Protein AF-0000000081307706 (afdb_homodimer)

InterPro domains:
  IPR004265 Dirigent protein [PF03018] (32-174)
  IPR004265 Dirigent protein [PTHR21495] (24-165)
  IPR044859 Allene oxide cyclase/Dirigent protein [G3DSA:2.40.480.10] (23-171)

Solvent-accessible surface area (backbone atoms only — not comparable to full-atom values): 18653 Å² total; per-residue (Å²): 131,81,81,80,64,56,66,54,39,71,58,73,44,72,66,50,47,49,52,52,58,73,48,42,89,64,37,43,78,38,84,44,75,48,69,36,18,42,44,40,38,43,72,48,91,78,40,16,48,46,78,77,37,42,24,91,58,17,81,80,33,70,83,26,30,33,30,31,30,31,42,36,59,17,47,23,15,72,41,48,58,90,82,32,75,79,42,58,68,36,28,31,39,38,43,38,40,29,22,20,24,79,90,42,42,23,27,34,38,46,35,30,41,40,26,70,36,74,98,50,44,76,16,30,39,31,37,41,40,56,41,48,69,85,45,73,48,28,44,25,18,29,66,24,37,34,38,66,24,41,80,17,42,37,39,31,21,38,29,76,72,44,78,39,98,69,47,29,39,28,32,40,37,34,37,34,31,36,28,53,45,46,84,83,46,60,68,123,132,83,81,79,68,67,45,49,52,76,54,44,42,54,68,50,48,42,53,51,58,73,46,41,89,63,36,43,78,39,84,44,75,49,71,36,19,42,42,40,39,43,71,48,91,78,39,16,47,45,62,28,46,62,42,92,59,17,79,78,36,70,84,26,32,33,44,32,29,32,29,26,45,17,46,22,16,73,40,48,57,90,83,32,76,79,42,56,67,37,27,31,39,28,22,38,39,29,22,74,27,85,90,44,42,23,28,44,40,46,35,31,42,39,26,70,34,75,97,50,44,77,16,32,38,30,38,43,38,57,41,49,69,84,47,69,67,32,59,31,40,31,66,18,20,21,50,59,25,41,80,16,43,38,39,34,36,39,28,77,71,43,79,39,98,66,47,29,38,29,34,40,37,42,37,43,31,35,27,53,45,46,88,80,51,57,58,125

Structure (mmCIF, N/CA/C/O backbone):
data_AF-0000000081307706-model_v1
#
loop_
_entity.id
_entity.type
_entity.pdbx_description
1 polymer 'Dirigent protein'
#
loop_
_atom_site.group_PDB
_atom_site.id
_atom_site.type_symbol
_atom_site.label_atom_id
_atom_site.label_alt_id
_atom_site.label_comp_id
_atom_site.label_asym_id
_atom_site.label_entity_id
_atom_site.label_seq_id
_atom_site.pdbx_PDB_ins_code
_atom_site.Cartn_x
_atom_site.Cartn_y
_atom_site.Cartn_z
_atom_site.occupancy
_atom_site.B_iso_or_equiv
_atom_site.auth_seq_id
_atom_site.auth_comp_id
_atom_site.auth_asym_id
_atom_site.auth_atom_id
_atom_site.pdbx_PDB_model_num
ATOM 1 N N . 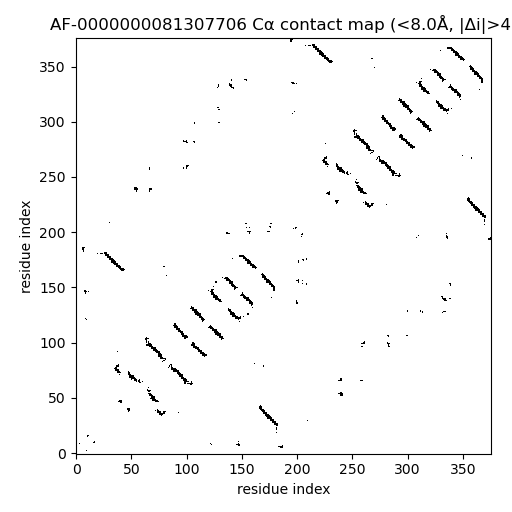MET A 1 1 ? -22.312 -31.906 -5.594 1 20.44 1 MET A N 1
ATOM 2 C CA . MET A 1 1 ? -21.375 -31.969 -4.484 1 20.44 1 MET A CA 1
ATOM 3 C C . MET A 1 1 ? -19.938 -31.859 -4.984 1 20.44 1 MET A C 1
ATOM 5 O O . MET A 1 1 ? -19.422 -32.781 -5.625 1 20.44 1 MET A O 1
ATOM 9 N N . ALA A 1 2 ? -19.484 -30.688 -5.527 1 29.08 2 ALA A N 1
ATOM 10 C CA . ALA A 1 2 ? -18.344 -30.516 -6.422 1 29.08 2 ALA A CA 1
ATOM 11 C C . ALA A 1 2 ? -17.062 -31.016 -5.762 1 29.08 2 ALA A C 1
ATOM 13 O O . ALA A 1 2 ? -16.859 -30.812 -4.562 1 29.08 2 ALA A O 1
ATOM 14 N N . SER A 1 3 ? -16.422 -32.094 -6.211 1 27.45 3 SER A N 1
ATOM 15 C CA . SER A 1 3 ? -15.219 -32.781 -5.777 1 27.45 3 SER A CA 1
ATOM 16 C C . SER A 1 3 ? -14.125 -31.797 -5.375 1 27.45 3 SER A C 1
ATOM 18 O O . SER A 1 3 ? -13.781 -30.906 -6.145 1 27.45 3 SER A O 1
ATOM 20 N N . LEU A 1 4 ? -13.953 -31.641 -4.047 1 32.91 4 LEU A N 1
ATOM 21 C CA . LEU A 1 4 ? -12.984 -30.938 -3.223 1 32.91 4 LEU A CA 1
ATOM 22 C C . LEU A 1 4 ? -11.555 -31.297 -3.625 1 32.91 4 LEU A C 1
ATOM 24 O O . LEU A 1 4 ? -11.062 -32.375 -3.273 1 32.91 4 LEU A O 1
ATOM 28 N N . GLY A 1 5 ? -11.188 -31.25 -4.883 1 29.95 5 GLY A N 1
ATOM 29 C CA . GLY A 1 5 ? -9.867 -31.703 -5.273 1 29.95 5 GLY A CA 1
ATOM 30 C C . GLY A 1 5 ? -8.812 -31.453 -4.211 1 29.95 5 GLY A C 1
ATOM 31 O O . GLY A 1 5 ? -9.062 -30.766 -3.223 1 29.95 5 GLY A O 1
ATOM 32 N N . HIS A 1 6 ? -7.496 -31.5 -4.57 1 32.16 6 HIS A N 1
ATOM 33 C CA . HIS A 1 6 ? -6.203 -31.672 -3.91 1 32.16 6 HIS A CA 1
ATOM 34 C C . HIS A 1 6 ? -6.066 -30.734 -2.717 1 32.16 6 HIS A C 1
ATOM 36 O O . HIS A 1 6 ? -6.863 -29.812 -2.559 1 32.16 6 HIS A O 1
ATOM 42 N N . GLY A 1 7 ? -4.734 -30.609 -2.08 1 38.22 7 GLY A N 1
ATOM 43 C CA . GLY A 1 7 ? -4.332 -30.062 -0.797 1 38.22 7 GLY A CA 1
ATOM 44 C C . GLY A 1 7 ? -5.055 -28.766 -0.452 1 38.22 7 GLY A C 1
ATOM 45 O O . GLY A 1 7 ? -4.438 -27.703 -0.388 1 38.22 7 GLY A O 1
ATOM 46 N N . LEU A 1 8 ? -6.066 -28.438 -0.923 1 44.69 8 LEU A N 1
ATOM 47 C CA . LEU A 1 8 ? -6.945 -27.281 -1.041 1 44.69 8 LEU A CA 1
ATOM 48 C C . LEU A 1 8 ? -7.332 -26.75 0.334 1 44.69 8 LEU A C 1
ATOM 50 O O . LEU A 1 8 ? -7.832 -27.5 1.177 1 44.69 8 LEU A O 1
ATOM 54 N N . PRO A 1 9 ? -6.609 -25.641 0.736 1 53.38 9 PRO A N 1
ATOM 55 C CA . PRO A 1 9 ? -6.934 -24.688 1.802 1 53.38 9 PRO A CA 1
ATOM 56 C C . PRO A 1 9 ? -8.438 -24.531 2.018 1 53.38 9 PRO A C 1
ATOM 58 O O . PRO A 1 9 ? -8.898 -23.484 2.459 1 53.38 9 PRO A O 1
ATOM 61 N N . ASP A 1 10 ? -8.969 -25.594 1.501 1 60.94 10 ASP A N 1
ATOM 62 C CA . ASP A 1 10 ? -10.398 -25.297 1.585 1 60.94 10 ASP A CA 1
ATOM 63 C C . ASP A 1 10 ? -10.875 -25.297 3.035 1 60.94 10 ASP A C 1
ATOM 65 O O . ASP A 1 10 ? -11.836 -24.609 3.377 1 60.94 10 ASP A O 1
ATOM 69 N N . ASP A 1 11 ? -9.984 -26.234 3.762 1 75.06 11 ASP A N 1
ATOM 70 C CA . ASP A 1 11 ? -10.461 -26.203 5.141 1 75.06 11 ASP A CA 1
ATOM 71 C C . ASP A 1 11 ? -9.844 -25.031 5.91 1 75.06 11 ASP A C 1
ATOM 73 O O . ASP A 1 11 ? -8.664 -25.078 6.273 1 75.06 11 ASP A O 1
ATOM 77 N N . GLN A 1 12 ? -10.562 -24.141 6.105 1 82 12 GLN A N 1
ATOM 78 C CA . GLN A 1 12 ? -10.109 -22.906 6.758 1 82 12 GLN A CA 1
ATOM 79 C C . GLN A 1 12 ? -10.492 -22.906 8.234 1 82 12 GLN A C 1
ATOM 81 O O . GLN A 1 12 ? -10.508 -21.844 8.867 1 82 12 GLN A O 1
ATOM 86 N N . SER A 1 13 ? -10.727 -24.125 8.719 1 84.38 13 SER A N 1
ATOM 87 C CA . SER A 1 13 ? -11.023 -24.203 10.141 1 84.38 13 SER A CA 1
ATOM 88 C C . SER A 1 13 ? -9.789 -23.875 10.977 1 84.38 13 SER A C 1
ATOM 90 O O . SER A 1 13 ? -8.656 -24.047 10.523 1 84.38 13 SER A O 1
ATOM 92 N N . PRO A 1 14 ? -10.062 -23.469 12.234 1 88 14 PRO A N 1
ATOM 93 C CA . PRO A 1 14 ? -8.922 -23.156 13.102 1 88 14 PRO A CA 1
ATOM 94 C C . PRO A 1 14 ? -7.98 -24.344 13.281 1 88 14 PRO A C 1
ATOM 96 O O . PRO A 1 14 ? -6.758 -24.172 13.312 1 88 14 PRO A O 1
ATOM 99 N N . GLN A 1 15 ? -8.492 -25.516 13.398 1 85.75 15 GLN A N 1
ATOM 100 C CA . GLN A 1 15 ? -7.668 -26.703 13.578 1 85.75 15 GLN A CA 1
ATOM 101 C C . GLN A 1 15 ? -6.809 -26.969 12.344 1 85.75 15 GLN A C 1
ATOM 103 O O . GLN A 1 15 ? -5.629 -27.312 12.469 1 85.75 15 GLN A O 1
ATOM 108 N N . ALA A 1 16 ? -7.449 -26.844 11.195 1 85.88 16 ALA A N 1
ATOM 109 C CA . ALA A 1 16 ? -6.723 -27.094 9.953 1 85.88 16 ALA A CA 1
ATOM 110 C C . ALA A 1 16 ? -5.602 -26.078 9.766 1 85.88 16 ALA A C 1
ATOM 112 O O . ALA A 1 16 ? -4.488 -26.438 9.367 1 85.88 16 ALA A O 1
ATOM 113 N N . VAL A 1 17 ? -5.906 -24.875 10.07 1 87.94 17 VAL A N 1
ATOM 114 C CA . VAL A 1 17 ? -4.918 -23.812 9.93 1 87.94 17 VAL A CA 1
ATOM 115 C C . VAL A 1 17 ? -3.787 -24.016 10.93 1 87.94 17 VAL A C 1
ATOM 117 O O . VAL A 1 17 ? -2.611 -23.875 10.586 1 87.94 17 VAL A O 1
ATOM 120 N N . GLU A 1 18 ? -4.137 -24.359 12.133 1 90 18 GLU A N 1
ATOM 121 C CA . GLU A 1 18 ? -3.123 -24.625 13.148 1 90 18 GLU A CA 1
ATOM 122 C C . GLU A 1 18 ? -2.209 -25.781 12.734 1 90 18 GLU A C 1
ATOM 124 O O . GLU A 1 18 ? -0.986 -25.672 12.852 1 90 18 GLU A O 1
ATOM 129 N N . SER A 1 19 ? -2.758 -26.766 12.25 1 89.06 19 SER A N 1
ATOM 130 C CA . SER A 1 19 ? -1.98 -27.922 11.805 1 89.06 19 SER A CA 1
ATOM 131 C C . SER A 1 19 ? -1.054 -27.547 10.648 1 89.06 19 SER A C 1
ATOM 133 O O . SER A 1 19 ? 0.109 -27.953 10.625 1 89.06 19 SER A O 1
ATOM 135 N N . TRP A 1 20 ? -1.639 -26.828 9.719 1 89 20 TRP A N 1
ATOM 136 C CA . TRP A 1 20 ? -0.83 -26.391 8.586 1 89 20 TRP A CA 1
ATOM 137 C C . TRP A 1 20 ? 0.386 -25.594 9.062 1 89 20 TRP A C 1
ATOM 139 O O . TRP A 1 20 ? 1.51 -25.859 8.625 1 89 20 TRP A O 1
ATOM 149 N N . LEU A 1 21 ? 0.2 -24.719 9.984 1 91.31 21 LEU A N 1
ATOM 150 C CA . LEU A 1 21 ? 1.268 -23.828 10.445 1 91.31 21 LEU A CA 1
ATOM 151 C C . LEU A 1 21 ? 2.279 -24.609 11.289 1 91.31 21 LEU A C 1
ATOM 153 O O . LEU A 1 21 ? 3.477 -24.312 11.25 1 91.31 21 LEU A O 1
ATOM 157 N N . LEU A 1 22 ? 1.824 -25.516 12.062 1 91.94 22 LEU A N 1
ATOM 158 C CA . LEU A 1 22 ? 2.721 -26.359 12.844 1 91.94 22 LEU A CA 1
ATOM 159 C C . LEU A 1 22 ? 3.709 -27.094 11.938 1 91.94 22 LEU A C 1
ATOM 161 O O . LEU A 1 22 ? 4.859 -27.328 12.328 1 91.94 22 LEU A O 1
ATOM 165 N N . HIS A 1 23 ? 3.336 -27.422 10.742 1 91.81 23 HIS A N 1
ATOM 166 C CA . HIS A 1 23 ? 4.168 -28.188 9.828 1 91.81 23 HIS A CA 1
ATOM 167 C C . HIS A 1 23 ? 4.852 -27.281 8.812 1 91.81 23 HIS A C 1
ATOM 169 O O . HIS A 1 23 ? 5.559 -27.766 7.918 1 91.81 23 HIS A O 1
ATOM 175 N N . PHE A 1 24 ? 4.656 -26.062 8.945 1 91.62 24 PHE A N 1
ATOM 176 C CA . PHE A 1 24 ? 5.168 -25.078 7.992 1 91.62 24 PHE A CA 1
ATOM 177 C C . PHE A 1 24 ? 6.68 -25.219 7.844 1 91.62 24 PHE A C 1
ATOM 179 O O . PHE A 1 24 ? 7.215 -25.062 6.742 1 91.62 24 PHE A O 1
ATOM 186 N N . PRO A 1 25 ? 7.395 -25.5 8.859 1 92.06 25 PRO A N 1
ATOM 187 C CA . PRO A 1 25 ? 8.844 -25.578 8.695 1 92.06 25 PRO A CA 1
ATOM 188 C C . PRO A 1 25 ? 9.258 -26.641 7.664 1 92.06 25 PRO A C 1
ATOM 190 O O . PRO A 1 25 ? 10.391 -26.625 7.18 1 92.06 25 PRO A O 1
ATOM 193 N N . HIS A 1 26 ? 8.398 -27.5 7.32 1 92.56 26 HIS A N 1
ATOM 194 C CA . HIS A 1 26 ? 8.688 -28.531 6.34 1 92.56 26 HIS A CA 1
ATOM 195 C C . HIS A 1 26 ? 8.102 -28.188 4.977 1 92.56 26 HIS A C 1
ATOM 197 O O . HIS A 1 26 ? 8.203 -28.969 4.031 1 92.56 26 HIS A O 1
ATOM 203 N N . ALA A 1 27 ? 7.465 -27.047 4.906 1 91.94 27 ALA A N 1
ATOM 204 C CA . ALA A 1 27 ? 6.844 -26.656 3.646 1 91.94 27 ALA A CA 1
ATOM 205 C C . ALA A 1 27 ? 7.895 -26.312 2.594 1 91.94 27 ALA A C 1
ATOM 207 O O . ALA A 1 27 ? 8.977 -25.812 2.926 1 91.94 27 ALA A O 1
ATOM 208 N N . LYS A 1 28 ? 7.574 -26.578 1.368 1 92.94 28 LYS A N 1
ATOM 209 C CA . LYS A 1 28 ? 8.445 -26.25 0.245 1 92.94 28 LYS A CA 1
ATOM 210 C C . LYS A 1 28 ? 7.926 -25.031 -0.51 1 92.94 28 LYS A C 1
ATOM 212 O O . LYS A 1 28 ? 6.742 -24.953 -0.844 1 92.94 28 LYS A O 1
ATOM 217 N N . PRO A 1 29 ? 8.836 -24.078 -0.731 1 93.25 29 PRO A N 1
ATOM 218 C CA . PRO A 1 29 ? 8.414 -22.938 -1.527 1 93.25 29 PRO A CA 1
ATOM 219 C C . PRO A 1 29 ? 8.281 -23.25 -3.014 1 93.25 29 PRO A C 1
ATOM 221 O O . PRO A 1 29 ? 9.094 -24 -3.561 1 93.25 29 PRO A O 1
ATOM 224 N N . GLN A 1 30 ? 7.215 -22.75 -3.566 1 94.06 30 GLN A N 1
ATOM 225 C CA . GLN A 1 30 ? 6.992 -22.859 -5.004 1 94.06 30 GLN A CA 1
ATOM 226 C C . GLN A 1 30 ? 6.867 -21.469 -5.645 1 94.06 30 GLN A C 1
ATOM 228 O O . GLN A 1 30 ? 5.961 -20.703 -5.312 1 94.06 30 GLN A O 1
ATOM 233 N N . PHE A 1 31 ? 7.816 -21.25 -6.578 1 95.75 31 PHE A N 1
ATOM 234 C CA . PHE A 1 31 ? 7.719 -20.016 -7.352 1 95.75 31 PHE A CA 1
ATOM 235 C C . PHE A 1 31 ? 6.527 -20.062 -8.305 1 95.75 31 PHE A C 1
ATOM 237 O O . PHE A 1 31 ? 6.371 -21.031 -9.055 1 95.75 31 PHE A O 1
ATOM 244 N N . THR A 1 32 ? 5.676 -19.062 -8.203 1 95.81 32 THR A N 1
ATOM 245 C CA . THR A 1 32 ? 4.441 -19.031 -8.977 1 95.81 32 THR A CA 1
ATOM 246 C C . THR A 1 32 ? 4.285 -17.672 -9.672 1 95.81 32 THR A C 1
ATOM 248 O O . THR A 1 32 ? 4.609 -16.641 -9.102 1 95.81 32 THR A O 1
ATOM 251 N N . LYS A 1 33 ? 3.795 -17.766 -10.906 1 96.88 33 LYS A N 1
ATOM 252 C CA . LYS A 1 33 ? 3.48 -16.562 -11.672 1 96.88 33 LYS A CA 1
ATOM 253 C C . LYS A 1 33 ? 2.014 -16.547 -12.094 1 96.88 33 LYS A C 1
ATOM 255 O O . LYS A 1 33 ? 1.452 -17.578 -12.453 1 96.88 33 LYS A O 1
ATOM 260 N N . LEU A 1 34 ? 1.464 -15.406 -12.008 1 97.5 34 LEU A N 1
ATOM 261 C CA . LEU A 1 34 ? 0.121 -15.18 -12.539 1 97.5 34 LEU A CA 1
ATOM 262 C C . LEU A 1 34 ? 0.08 -13.938 -13.414 1 97.5 34 LEU A C 1
ATOM 264 O O . LEU A 1 34 ? 0.822 -12.984 -13.18 1 97.5 34 LEU A O 1
ATOM 268 N N . HIS A 1 35 ? -0.706 -13.984 -14.406 1 98.19 35 HIS A N 1
ATOM 269 C CA . HIS A 1 35 ? -0.939 -12.883 -15.328 1 98.19 35 HIS A CA 1
ATOM 270 C C . HIS A 1 35 ? -2.424 -12.727 -15.641 1 98.19 35 HIS A C 1
ATOM 272 O O . HIS A 1 35 ? -3.096 -13.703 -15.969 1 98.19 35 HIS A O 1
ATOM 278 N N . PHE A 1 36 ? -2.936 -11.547 -15.492 1 98.44 36 PHE A N 1
ATOM 279 C CA . PHE A 1 36 ? -4.34 -11.289 -15.781 1 98.44 36 PHE A CA 1
ATOM 280 C C . PHE A 1 36 ? -4.59 -9.797 -15.977 1 98.44 36 PHE A C 1
ATOM 282 O O . PHE A 1 36 ? -3.662 -8.984 -15.875 1 98.44 36 PHE A O 1
ATOM 289 N N . PHE A 1 37 ? -5.805 -9.461 -16.25 1 98.5 37 PHE A N 1
ATOM 290 C CA . PHE A 1 37 ? -6.211 -8.078 -16.422 1 98.5 37 PHE A CA 1
ATOM 291 C C . PHE A 1 37 ? -7.227 -7.664 -15.367 1 98.5 37 PHE A C 1
ATOM 293 O O . PHE A 1 37 ? -8.188 -8.391 -15.102 1 98.5 37 PHE A O 1
ATOM 300 N N . LEU A 1 38 ? -6.949 -6.598 -14.742 1 98.5 38 LEU A N 1
ATOM 301 C CA . LEU A 1 38 ? -7.887 -5.953 -13.828 1 98.5 38 LEU A CA 1
ATOM 302 C C . LEU A 1 38 ? -8.734 -4.922 -14.57 1 98.5 38 LEU A C 1
ATOM 304 O O . LEU A 1 38 ? -8.219 -3.91 -15.047 1 98.5 38 LEU A O 1
ATOM 308 N N . ASN A 1 39 ? -10.039 -5.121 -14.625 1 97.56 39 ASN A N 1
ATOM 309 C CA . ASN A 1 39 ? -10.938 -4.289 -15.43 1 97.56 39 ASN A CA 1
ATOM 310 C C . ASN A 1 39 ? -11.711 -3.301 -14.562 1 97.56 39 ASN A C 1
ATOM 312 O O . ASN A 1 39 ? -12.828 -3.592 -14.125 1 97.56 39 ASN A O 1
ATOM 316 N N . ASN A 1 40 ? -11.125 -2.182 -14.328 1 97.19 40 ASN A N 1
ATOM 317 C CA . ASN A 1 40 ? -11.773 -1.118 -13.562 1 97.19 40 ASN A CA 1
ATOM 318 C C . ASN A 1 40 ? -12.656 -0.25 -14.461 1 97.19 40 ASN A C 1
ATOM 320 O O . ASN A 1 40 ? -12.328 0.908 -14.727 1 97.19 40 ASN A O 1
ATOM 324 N N . ILE A 1 41 ? -13.773 -0.741 -14.797 1 95 41 ILE A N 1
ATOM 325 C CA . ILE A 1 41 ? -14.711 -0.074 -15.695 1 95 41 ILE A CA 1
ATOM 326 C C . ILE A 1 41 ? -15.734 0.718 -14.875 1 95 41 ILE A C 1
ATOM 328 O O . ILE A 1 41 ? -16.453 0.149 -14.062 1 95 41 ILE A O 1
ATOM 332 N N . LEU A 1 42 ? -15.812 1.979 -15.18 1 94.12 42 LEU A N 1
ATOM 333 C CA . LEU A 1 42 ? -16.594 2.881 -14.336 1 94.12 42 LEU A CA 1
ATOM 334 C C . LEU A 1 42 ? -17.938 3.189 -14.961 1 94.12 42 LEU A C 1
ATOM 336 O O . LEU A 1 42 ? -18.891 3.562 -14.258 1 94.12 42 LEU A O 1
ATOM 340 N N . ASN A 1 43 ? -18 3.162 -16.219 1 90.5 43 ASN A N 1
ATOM 341 C CA . ASN A 1 43 ? -19.234 3.523 -16.922 1 90.5 43 ASN A CA 1
ATOM 342 C C . ASN A 1 43 ? -20.094 2.297 -17.203 1 90.5 43 ASN A C 1
ATOM 344 O O . ASN A 1 43 ? -20.422 2.02 -18.359 1 90.5 43 ASN A O 1
ATOM 348 N N . LYS A 1 44 ? -20.328 1.557 -16.375 1 88.5 44 LYS A N 1
ATOM 349 C CA . LYS A 1 44 ? -21.234 0.415 -16.359 1 88.5 44 LYS A CA 1
ATOM 350 C C . LYS A 1 44 ? -22.109 0.408 -15.109 1 88.5 44 LYS A C 1
ATOM 352 O O . LYS A 1 44 ? -21.906 1.22 -14.203 1 88.5 44 LYS A O 1
ATOM 357 N N . ASP A 1 45 ? -23.156 -0.535 -15.188 1 89.5 45 ASP A N 1
ATOM 358 C CA . ASP A 1 45 ? -24.047 -0.665 -14.047 1 89.5 45 ASP A CA 1
ATOM 359 C C . ASP A 1 45 ? -24.078 -2.1 -13.523 1 89.5 45 ASP A C 1
ATOM 361 O O . ASP A 1 45 ? -24.547 -3.008 -14.211 1 89.5 45 ASP A O 1
ATOM 365 N N . PRO A 1 46 ? -23.609 -2.285 -12.297 1 94.19 46 PRO A N 1
ATOM 366 C CA . PRO A 1 46 ? -22.922 -1.336 -11.414 1 94.19 46 PRO A CA 1
ATOM 367 C C . PRO A 1 46 ? -21.469 -1.088 -11.836 1 94.19 46 PRO A C 1
ATOM 369 O O . PRO A 1 46 ? -20.844 -1.955 -12.453 1 94.19 46 PRO A O 1
ATOM 372 N N . PRO A 1 47 ? -20.969 0.108 -11.516 1 96.25 47 PRO A N 1
ATOM 373 C CA . PRO A 1 47 ? -19.562 0.372 -11.805 1 96.25 47 PRO A CA 1
ATOM 374 C C . PRO A 1 47 ? -18.609 -0.518 -11.008 1 96.25 47 PRO A C 1
ATOM 376 O O . PRO A 1 47 ? -18.984 -1.01 -9.938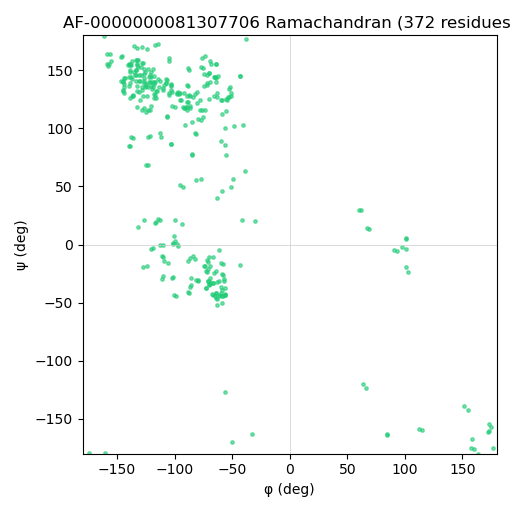 1 96.25 47 PRO A O 1
ATOM 379 N N . ALA A 1 48 ? -17.422 -0.751 -11.477 1 97 48 ALA A N 1
ATOM 380 C CA . ALA A 1 48 ? -16.422 -1.596 -10.82 1 97 48 ALA A CA 1
ATOM 381 C C . ALA A 1 48 ? -15.945 -0.965 -9.516 1 97 48 ALA A C 1
ATOM 383 O O . ALA A 1 48 ? -15.492 -1.669 -8.609 1 97 48 ALA A O 1
ATOM 384 N N . SER A 1 49 ? -15.906 0.338 -9.492 1 97.38 49 SER A N 1
ATOM 385 C CA . SER A 1 49 ? -15.547 1.039 -8.266 1 97.38 49 SER A CA 1
ATOM 386 C C . SER A 1 49 ? -16.422 2.266 -8.055 1 97.38 49 SER A C 1
ATOM 388 O O . SER A 1 49 ? -17 2.805 -9.008 1 97.38 49 SER A O 1
ATOM 390 N N . THR A 1 50 ? -16.562 2.699 -6.793 1 96.88 50 THR A N 1
ATOM 391 C CA . THR A 1 50 ? -17.406 3.838 -6.434 1 96.88 50 THR A CA 1
ATOM 392 C C . THR A 1 50 ? -16.734 4.699 -5.375 1 96.88 50 THR A C 1
ATOM 394 O O . THR A 1 50 ? -16.078 4.18 -4.465 1 96.88 50 THR A O 1
ATOM 397 N N . PRO A 1 51 ? -16.797 6.07 -5.562 1 96.44 51 PRO A N 1
ATOM 398 C CA . PRO A 1 51 ? -16.266 6.918 -4.492 1 96.44 51 PRO A CA 1
ATOM 399 C C . PRO A 1 51 ? -17.047 6.77 -3.184 1 96.44 51 PRO A C 1
ATOM 401 O O . PRO A 1 51 ? -18.266 6.711 -3.191 1 96.44 51 PRO A O 1
ATOM 404 N N . VAL A 1 52 ? -16.391 6.75 -2.09 1 96 52 VAL A N 1
ATOM 405 C CA . VAL A 1 52 ? -17.062 6.598 -0.804 1 96 52 VAL A CA 1
ATOM 406 C C . VAL A 1 52 ? -16.688 7.762 0.115 1 96 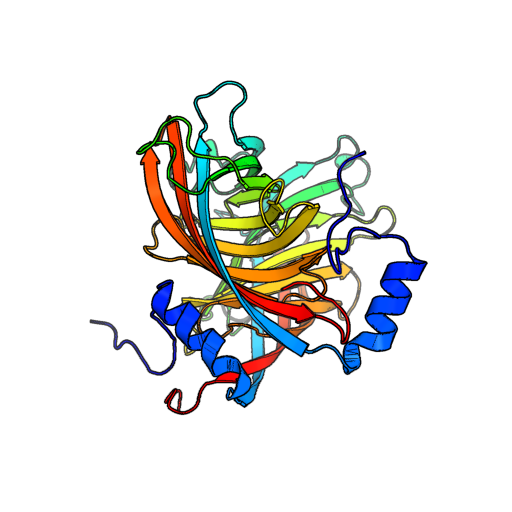52 VAL A C 1
ATOM 408 O O . VAL A 1 52 ? -17.359 7.992 1.129 1 96 52 VAL A O 1
ATOM 411 N N . ALA A 1 53 ? -15.617 8.445 -0.197 1 96.56 53 ALA A N 1
ATOM 412 C CA . ALA A 1 53 ? -15.188 9.609 0.576 1 96.56 53 ALA A CA 1
ATOM 413 C C . ALA A 1 53 ? -14.305 10.523 -0.265 1 96.56 53 ALA A C 1
ATOM 415 O O . ALA A 1 53 ? -13.695 10.086 -1.241 1 96.56 53 ALA A O 1
ATOM 416 N N . LYS A 1 54 ? -14.234 11.781 0.055 1 96.44 54 LYS A N 1
ATOM 417 C CA . LYS A 1 54 ? -13.336 12.734 -0.587 1 96.44 54 LYS A CA 1
ATOM 418 C C . LYS A 1 54 ? -13.094 13.953 0.306 1 96.44 54 LYS A C 1
ATOM 420 O O . LYS A 1 54 ? -13.922 14.281 1.155 1 96.44 54 LYS A O 1
ATOM 425 N N . ALA A 1 55 ? -12.008 14.555 0.081 1 95.81 55 ALA A N 1
ATOM 426 C CA . ALA A 1 55 ? -11.727 15.82 0.75 1 95.81 55 ALA A CA 1
ATOM 427 C C . ALA A 1 55 ? -12.562 16.953 0.157 1 95.81 55 ALA A C 1
ATOM 429 O O . ALA A 1 55 ? -13.023 16.859 -0.983 1 95.81 55 ALA A O 1
ATOM 430 N N . ASN A 1 56 ? -12.68 18.047 0.886 1 93.06 56 ASN A N 1
ATOM 431 C CA . ASN A 1 56 ? -13.398 19.219 0.384 1 93.06 56 ASN A CA 1
ATOM 432 C C . ASN A 1 56 ? -12.688 19.844 -0.811 1 93.06 56 ASN A C 1
ATOM 434 O O . ASN A 1 56 ? -13.32 20.484 -1.649 1 93.06 56 ASN A O 1
ATOM 438 N N . THR A 1 57 ? -11.406 19.609 -0.886 1 92.94 57 THR A N 1
ATOM 439 C CA . THR A 1 57 ? -10.602 20.25 -1.918 1 92.94 57 THR A CA 1
ATOM 440 C C . THR A 1 57 ? -10.406 19.312 -3.113 1 92.94 57 THR A C 1
ATOM 442 O O . THR A 1 57 ? -9.766 19.688 -4.098 1 92.94 57 THR A O 1
ATOM 445 N N . THR A 1 58 ? -10.891 18.156 -3.09 1 95.44 58 THR A N 1
ATOM 446 C CA . THR A 1 58 ? -10.648 17.156 -4.121 1 95.44 58 THR A CA 1
ATOM 447 C C . THR A 1 58 ? -11.055 17.688 -5.496 1 95.44 58 THR A C 1
ATOM 449 O O . THR A 1 58 ? -10.305 17.562 -6.461 1 95.44 58 THR A O 1
ATOM 452 N N . ASP A 1 59 ? -12.172 18.328 -5.52 1 93.06 59 ASP A N 1
ATOM 453 C CA . ASP A 1 59 ? -12.711 18.766 -6.809 1 93.06 59 ASP A CA 1
ATOM 454 C C . ASP A 1 59 ? -11.93 19.953 -7.359 1 93.06 59 ASP A C 1
ATOM 456 O O . ASP A 1 59 ? -11.984 20.25 -8.555 1 93.06 59 ASP A O 1
ATOM 460 N N . SER A 1 60 ? -11.227 20.578 -6.457 1 91 60 SER A N 1
ATOM 461 C CA . SER A 1 60 ? -10.414 21.719 -6.883 1 91 60 SER A CA 1
ATOM 462 C C . SER A 1 60 ? -9.07 21.25 -7.43 1 91 60 SER A C 1
ATOM 464 O O . SER A 1 60 ? -8.32 22.047 -8 1 91 60 SER A O 1
ATOM 466 N N . ASN A 1 61 ? -8.773 20.016 -7.258 1 90.38 61 ASN A N 1
ATOM 467 C CA . ASN A 1 61 ? -7.547 19.406 -7.762 1 90.38 61 ASN A CA 1
ATOM 468 C C . ASN A 1 61 ? -7.832 18.188 -8.633 1 90.38 61 ASN A C 1
ATOM 470 O O . ASN A 1 61 ? -7.422 17.078 -8.305 1 90.38 61 ASN A O 1
ATOM 474 N N . PRO A 1 62 ? -8.398 18.375 -9.766 1 88.38 62 PRO A N 1
ATOM 475 C CA . PRO A 1 62 ? -8.828 17.234 -10.57 1 88.38 62 PRO A CA 1
ATOM 476 C C . PRO A 1 62 ? -7.66 16.453 -11.164 1 88.38 62 PRO A C 1
ATOM 478 O O . PRO A 1 62 ? -7.801 15.266 -11.484 1 88.38 62 PRO A O 1
ATOM 481 N N . ASP A 1 63 ? -6.527 17.078 -11.266 1 92.44 63 ASP A N 1
ATOM 482 C CA . ASP A 1 63 ? -5.379 16.406 -11.867 1 92.44 63 ASP A CA 1
ATOM 483 C C . ASP A 1 63 ? -4.871 15.281 -10.969 1 92.44 63 ASP A C 1
ATOM 485 O O . ASP A 1 63 ? -4.438 14.242 -11.461 1 92.44 63 ASP A O 1
ATOM 489 N N . THR A 1 64 ? -5 15.461 -9.68 1 95.38 64 THR A N 1
ATOM 490 C CA . THR A 1 64 ? -4.438 14.469 -8.773 1 95.38 64 THR A CA 1
ATOM 491 C C . THR A 1 64 ? -5.547 13.711 -8.055 1 95.38 64 THR A C 1
ATOM 493 O O . THR A 1 64 ? -5.332 12.594 -7.578 1 95.38 64 THR A O 1
ATOM 496 N N . SER A 1 65 ? -6.719 14.398 -7.844 1 95.81 65 SER A N 1
ATOM 497 C CA . SER A 1 65 ? -7.848 13.844 -7.102 1 95.81 65 SER A CA 1
ATOM 498 C C . SER A 1 65 ? -7.465 13.539 -5.656 1 95.81 65 SER A C 1
ATOM 500 O O . SER A 1 65 ? -7.977 12.594 -5.059 1 95.81 65 SER A O 1
ATOM 502 N N . PHE A 1 66 ? -6.52 14.305 -5.117 1 96.81 66 PHE A N 1
ATOM 503 C CA . PHE A 1 66 ? -6.035 14.07 -3.762 1 96.81 66 PHE A CA 1
ATOM 504 C C . PHE A 1 66 ? -7.199 14.039 -2.775 1 96.81 66 PHE A C 1
ATOM 506 O O . PHE A 1 66 ? -8.055 14.922 -2.785 1 96.81 66 PHE A O 1
ATOM 513 N N . GLY A 1 67 ? -7.23 12.922 -1.992 1 97.62 67 GLY A N 1
ATOM 514 C CA . GLY A 1 67 ? -8.234 12.805 -0.949 1 97.62 67 GLY A CA 1
ATOM 515 C C . GLY A 1 67 ? -9.445 11.984 -1.372 1 97.62 67 GLY A C 1
ATOM 516 O O . GLY A 1 67 ? -10.367 11.773 -0.581 1 97.62 67 GLY A O 1
ATOM 517 N N . LEU A 1 68 ? -9.453 11.555 -2.527 1 97.88 68 LEU A N 1
ATOM 518 C CA . LEU A 1 68 ? -10.539 10.688 -2.988 1 97.88 68 LEU A CA 1
ATOM 519 C C . LEU A 1 68 ? -10.289 9.242 -2.572 1 97.88 68 LEU A C 1
ATOM 521 O O . LEU A 1 68 ? -9.18 8.734 -2.717 1 97.88 68 LEU A O 1
ATOM 525 N N . VAL A 1 69 ? -11.297 8.641 -1.968 1 97.94 69 VAL A N 1
ATOM 526 C CA . VAL A 1 69 ? -11.273 7.23 -1.595 1 97.94 69 VAL A CA 1
ATOM 527 C C . VAL A 1 69 ? -12.344 6.473 -2.379 1 97.94 69 VAL A C 1
ATOM 529 O O . VAL A 1 69 ? -13.5 6.887 -2.424 1 97.94 69 VAL A O 1
ATOM 532 N N . ARG A 1 70 ? -11.953 5.352 -2.961 1 97.56 70 ARG A N 1
ATOM 533 C CA . ARG A 1 70 ? -12.883 4.504 -3.697 1 97.56 70 ARG A CA 1
ATOM 534 C C . ARG A 1 70 ? -12.852 3.07 -3.178 1 97.56 70 ARG A C 1
ATOM 536 O O . ARG A 1 70 ? -11.812 2.604 -2.699 1 97.56 70 ARG A O 1
ATOM 543 N N . VAL A 1 71 ? -14.008 2.441 -3.281 1 98.31 71 VAL A N 1
ATOM 544 C CA . VAL A 1 71 ? -14.109 1.004 -3.057 1 98.31 71 VAL A CA 1
ATOM 545 C C . VAL A 1 71 ? -14.305 0.285 -4.391 1 98.31 71 VAL A C 1
ATOM 547 O O . VAL A 1 71 ? -15.023 0.766 -5.266 1 98.31 71 VAL A O 1
ATOM 550 N N . ILE A 1 72 ? -13.672 -0.852 -4.516 1 98 72 ILE A N 1
ATOM 551 C CA . ILE A 1 72 ? -13.609 -1.488 -5.824 1 98 72 ILE A CA 1
ATOM 552 C C . ILE A 1 72 ? -14.023 -2.951 -5.711 1 98 72 ILE A C 1
ATOM 554 O O . ILE A 1 72 ? -13.742 -3.607 -4.703 1 98 72 ILE A O 1
ATOM 558 N N . ASP A 1 73 ? -14.719 -3.463 -6.609 1 98.62 73 ASP A N 1
ATOM 559 C CA . ASP A 1 73 ? -15.031 -4.852 -6.945 1 98.62 73 ASP A CA 1
ATOM 560 C C . ASP A 1 73 ? -14.992 -5.07 -8.461 1 98.62 73 ASP A C 1
ATOM 562 O O . ASP A 1 73 ? -16.031 -5.027 -9.125 1 98.62 73 ASP A O 1
ATOM 566 N N . ALA A 1 74 ? -13.805 -5.324 -9.008 1 98.38 74 ALA A N 1
ATOM 567 C CA . ALA A 1 74 ? -13.586 -5.348 -10.453 1 98.38 74 ALA A CA 1
ATOM 568 C C . ALA A 1 74 ? -13.219 -6.75 -10.93 1 98.38 74 ALA A C 1
ATOM 570 O O . ALA A 1 74 ? -12.43 -7.445 -10.289 1 98.38 74 ALA A O 1
ATOM 571 N N . PRO A 1 75 ? -13.664 -7.137 -12.039 1 98 75 PRO A N 1
ATOM 572 C CA . PRO A 1 75 ? -13.336 -8.477 -12.539 1 98 75 PRO A CA 1
ATOM 573 C C . PRO A 1 75 ? -11.875 -8.594 -12.977 1 98 75 PRO A C 1
ATOM 575 O O . PRO A 1 75 ? -11.32 -7.652 -13.539 1 98 75 PRO A O 1
ATOM 578 N N . LEU A 1 76 ? -11.312 -9.703 -12.641 1 98.56 76 LEU A N 1
ATOM 579 C 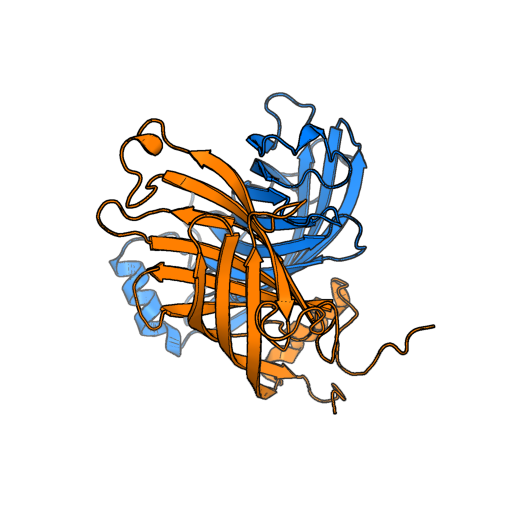CA . LEU A 1 76 ? -10.039 -10.164 -13.18 1 98.56 76 LEU A CA 1
ATOM 580 C C . LEU A 1 76 ? -10.25 -11.133 -14.336 1 98.56 76 LEU A C 1
ATOM 582 O O . LEU A 1 76 ? -10.969 -12.125 -14.195 1 98.56 76 LEU A O 1
ATOM 586 N N . THR A 1 77 ? -9.562 -10.867 -15.477 1 98.44 77 THR A N 1
ATOM 587 C CA . THR A 1 77 ? -9.805 -11.711 -16.641 1 98.44 77 THR A CA 1
ATOM 588 C C . THR A 1 77 ? -8.484 -12.148 -17.281 1 98.44 77 THR A C 1
ATOM 590 O O . THR A 1 77 ? -7.449 -11.516 -17.078 1 98.44 77 THR A O 1
ATOM 593 N N . GLU A 1 78 ? -8.562 -13.211 -18.016 1 97.19 78 GLU A N 1
ATOM 594 C CA . GLU A 1 78 ? -7.387 -13.742 -18.688 1 97.19 78 GLU A CA 1
ATOM 595 C C . GLU A 1 78 ? -6.961 -12.836 -19.844 1 97.19 78 GLU A C 1
ATOM 597 O O . GLU A 1 78 ? -5.781 -12.773 -20.188 1 97.19 78 GLU A O 1
ATOM 602 N N . GLN A 1 79 ? -7.98 -12.188 -20.453 1 96.19 79 GLN A N 1
ATOM 603 C CA . GLN A 1 79 ? -7.781 -11.188 -21.484 1 96.19 79 GLN A CA 1
ATOM 604 C C . GLN A 1 79 ? -8.523 -9.898 -21.156 1 96.19 79 GLN A C 1
ATOM 606 O O . GLN A 1 79 ? -9.469 -9.898 -20.359 1 96.19 79 GLN A O 1
ATOM 611 N N . SER A 1 80 ? -7.977 -8.859 -21.766 1 94 80 SER A N 1
ATOM 612 C CA . SER A 1 80 ? -8.656 -7.594 -21.516 1 94 80 SER A CA 1
ATOM 613 C C . SER A 1 80 ? -10.07 -7.605 -22.094 1 94 80 SER A C 1
ATOM 615 O O . SER A 1 80 ? -10.297 -8.109 -23.188 1 94 80 SER A O 1
ATOM 617 N N . LEU A 1 81 ? -10.945 -6.977 -21.406 1 91.81 81 LEU A N 1
ATOM 618 C CA . LEU A 1 81 ? -12.328 -6.938 -21.875 1 91.81 81 LEU A CA 1
ATOM 619 C C . LEU A 1 81 ? -12.469 -6.031 -23.094 1 91.81 81 LEU A C 1
ATOM 621 O O . LEU A 1 81 ? -13.445 -6.137 -23.844 1 91.81 81 LEU A O 1
ATOM 625 N N . THR A 1 82 ? -11.539 -5.078 -23.25 1 89.06 82 THR A N 1
ATOM 626 C CA . THR A 1 82 ? -11.578 -4.223 -24.438 1 89.06 82 THR A CA 1
ATOM 627 C C . THR A 1 82 ? -11.219 -5.012 -25.688 1 89.06 82 THR A C 1
ATOM 629 O O . THR A 1 82 ? -11.758 -4.746 -26.766 1 89.06 82 THR A O 1
ATOM 632 N N . ASP A 1 83 ? -10.352 -5.953 -25.594 1 91.69 83 ASP A N 1
ATOM 633 C CA . ASP A 1 83 ? -9.922 -6.77 -26.719 1 91.69 83 ASP A CA 1
ATOM 634 C C . ASP A 1 83 ? -10.852 -7.961 -26.922 1 91.69 83 ASP A C 1
ATOM 636 O O . ASP A 1 83 ? -11.062 -8.414 -28.047 1 91.69 83 ASP A O 1
ATOM 640 N N . GLN A 1 84 ? -11.312 -8.5 -25.922 1 92.19 84 GLN A N 1
ATOM 641 C CA . GLN A 1 84 ? -12.172 -9.68 -25.938 1 92.19 84 GLN A CA 1
ATOM 642 C C . GLN A 1 84 ? -13.344 -9.531 -24.969 1 92.19 84 GLN A C 1
ATOM 644 O O . GLN A 1 84 ? -13.289 -10.016 -23.844 1 92.19 84 GLN A O 1
ATOM 649 N N . PRO A 1 85 ? -14.398 -9 -25.641 1 87.75 85 PRO A N 1
ATOM 650 C CA . PRO A 1 85 ? -15.594 -8.969 -24.797 1 87.75 85 PRO A CA 1
ATOM 651 C C . PRO A 1 85 ? -16.016 -10.352 -24.312 1 87.75 85 PRO A C 1
ATOM 653 O O . PRO A 1 85 ? -15.914 -11.328 -25.062 1 87.75 85 PRO A O 1
ATOM 656 N N . GLY A 1 86 ? -16.172 -10.68 -23.219 1 91.25 86 GLY A N 1
ATOM 657 C CA . GLY A 1 86 ? -16.562 -11.984 -22.703 1 91.25 86 GLY A CA 1
ATOM 658 C C . GLY A 1 86 ? -15.391 -12.789 -22.172 1 91.25 86 GLY A C 1
ATOM 659 O O . GLY A 1 86 ? -15.516 -14 -21.953 1 91.25 86 GLY A O 1
ATOM 660 N N . ALA A 1 87 ? -14.305 -12.188 -22.172 1 95.56 87 ALA A N 1
ATOM 661 C CA . ALA A 1 87 ? -13.141 -12.875 -21.609 1 95.56 87 ALA A CA 1
ATOM 662 C C . ALA A 1 87 ? -13.5 -13.578 -20.312 1 95.56 87 ALA A C 1
ATOM 664 O O . ALA A 1 87 ? -14.32 -13.078 -19.531 1 95.56 87 ALA A O 1
ATOM 665 N N . LYS A 1 88 ? -12.875 -14.711 -20.109 1 97.12 88 LYS A N 1
ATOM 666 C CA . LYS A 1 88 ? -13.141 -15.508 -18.922 1 97.12 88 LYS A CA 1
ATOM 667 C C . LYS A 1 88 ? -12.742 -14.75 -17.656 1 97.12 88 LYS A C 1
ATOM 669 O O . LYS A 1 88 ? -11.617 -14.258 -17.547 1 97.12 88 LYS A O 1
ATOM 674 N N . VAL A 1 89 ? -13.695 -14.75 -16.766 1 97.75 89 VAL A N 1
ATOM 675 C CA . VAL A 1 89 ? -13.438 -14.156 -15.453 1 97.75 89 VAL A CA 1
ATOM 676 C C . VAL A 1 89 ? -12.82 -15.211 -14.531 1 97.75 89 VAL A C 1
ATOM 678 O O . VAL A 1 89 ? -13.375 -16.297 -14.352 1 97.75 89 VAL A O 1
ATOM 681 N N . ILE A 1 90 ? -11.703 -14.859 -13.93 1 98.31 90 ILE A N 1
ATOM 682 C CA . ILE A 1 90 ? -11.016 -15.828 -13.078 1 98.31 90 ILE A CA 1
ATOM 683 C C . ILE A 1 90 ? -11.125 -15.391 -11.617 1 98.31 90 ILE A C 1
ATOM 685 O O . ILE A 1 90 ? -10.719 -16.125 -10.711 1 98.31 90 ILE A O 1
ATOM 689 N N . GLY A 1 91 ? -11.586 -14.203 -11.297 1 98.44 91 GLY A N 1
ATOM 690 C CA . GLY A 1 91 ? -11.727 -13.664 -9.961 1 98.44 91 GLY A CA 1
ATOM 691 C C . GLY A 1 91 ? -12.109 -12.195 -9.938 1 98.44 91 GLY A C 1
ATOM 692 O O . GLY A 1 91 ? -12.625 -11.672 -10.93 1 98.44 91 GLY A O 1
ATOM 693 N N . TYR A 1 92 ? -11.836 -11.609 -8.734 1 98.69 92 TYR A N 1
ATOM 694 C CA . TYR A 1 92 ? -12.188 -10.211 -8.539 1 98.69 92 TYR A CA 1
ATOM 695 C C . TYR A 1 92 ? -11.133 -9.5 -7.695 1 98.69 92 TYR A C 1
ATOM 697 O O . TYR A 1 92 ? -10.547 -10.094 -6.789 1 98.69 92 TYR A O 1
ATOM 705 N N . CYS A 1 93 ? -10.93 -8.281 -8.086 1 98.81 93 CYS A N 1
ATOM 706 C CA . CYS A 1 93 ? -10.148 -7.375 -7.25 1 98.81 93 CYS A CA 1
ATOM 707 C C . CYS A 1 93 ? -11.055 -6.617 -6.281 1 98.81 93 CYS A C 1
ATOM 709 O O . CYS A 1 93 ? -11.906 -5.84 -6.703 1 98.81 93 CYS A O 1
ATOM 711 N N . GLN A 1 94 ? -10.82 -6.82 -4.949 1 98.62 94 GLN A N 1
ATOM 712 C CA . GLN A 1 94 ? -11.68 -6.242 -3.924 1 98.62 94 GLN A CA 1
ATOM 713 C C . GLN A 1 94 ? -10.859 -5.484 -2.881 1 98.62 94 GLN A C 1
ATOM 715 O O . GLN A 1 94 ? -9.781 -5.938 -2.482 1 98.62 94 GLN A O 1
ATOM 720 N N . GLY A 1 95 ? -11.344 -4.273 -2.586 1 98.25 95 GLY A N 1
ATOM 721 C CA . GLY A 1 95 ? -10.672 -3.461 -1.582 1 98.25 95 GLY A CA 1
ATOM 722 C C . GLY A 1 95 ? -10.914 -1.974 -1.757 1 98.25 95 GLY A C 1
ATOM 723 O O . GLY A 1 95 ? -12.039 -1.553 -2.047 1 98.25 95 GLY A O 1
ATOM 724 N N . MET A 1 96 ? -9.789 -1.241 -1.472 1 97.69 96 MET A N 1
ATOM 725 C CA . MET A 1 96 ? -9.867 0.214 -1.569 1 97.69 96 MET A CA 1
ATOM 726 C C . MET A 1 96 ? -8.609 0.782 -2.227 1 97.69 96 MET A C 1
ATOM 728 O O . MET A 1 96 ? -7.527 0.215 -2.096 1 97.69 96 MET A O 1
ATOM 732 N N . TYR A 1 97 ? -8.828 1.825 -2.898 1 97.56 97 TYR A N 1
ATOM 733 C CA . TYR A 1 97 ? -7.68 2.629 -3.297 1 97.56 97 TYR A CA 1
ATOM 734 C C . TYR A 1 97 ? -7.93 4.109 -3.033 1 97.56 97 TYR A C 1
ATOM 736 O O . TYR A 1 97 ? -9.062 4.586 -3.154 1 97.56 97 TYR A O 1
ATOM 744 N N . THR A 1 98 ? -6.898 4.766 -2.572 1 98.31 98 THR A N 1
ATOM 745 C CA . THR A 1 98 ? -6.957 6.148 -2.115 1 98.31 98 THR A CA 1
ATOM 746 C C . THR A 1 98 ? -5.953 7.012 -2.875 1 98.31 98 THR A C 1
ATOM 748 O O . THR A 1 98 ? -4.77 6.68 -2.947 1 98.31 98 THR A O 1
ATOM 751 N N . PHE A 1 99 ? -6.449 8.125 -3.428 1 98.06 99 PHE A N 1
ATOM 752 C CA . PHE A 1 99 ? -5.547 9.094 -4.035 1 98.06 99 PHE A CA 1
ATOM 753 C C . PHE A 1 99 ? -4.816 9.898 -2.967 1 98.06 99 PHE A C 1
ATOM 755 O O . PHE A 1 99 ? -5.391 10.805 -2.359 1 98.06 99 PHE A O 1
ATOM 762 N N . ALA A 1 100 ? -3.521 9.617 -2.859 1 98.06 100 ALA A N 1
ATOM 763 C CA . ALA A 1 100 ? -2.828 10.062 -1.653 1 98.06 100 ALA A CA 1
ATOM 764 C C . ALA A 1 100 ? -1.587 10.883 -2.004 1 98.06 100 ALA A C 1
ATOM 766 O O . ALA A 1 100 ? -0.634 10.938 -1.223 1 98.06 100 ALA A O 1
ATOM 767 N N . ALA A 1 101 ? -1.442 11.453 -3.143 1 97.88 101 ALA A N 1
ATOM 768 C CA . ALA A 1 101 ? -0.349 12.344 -3.531 1 97.88 101 ALA A CA 1
ATOM 769 C C . ALA A 1 101 ? -0.879 13.695 -3.994 1 97.88 101 ALA A C 1
ATOM 771 O O . ALA A 1 101 ? -1.799 13.758 -4.812 1 97.88 101 ALA A O 1
ATOM 772 N N . GLN A 1 102 ? -0.26 14.742 -3.543 1 96.44 102 GLN A N 1
ATOM 773 C CA . GLN A 1 102 ? -0.761 16.078 -3.844 1 96.44 102 GLN A CA 1
ATOM 774 C C . GLN A 1 102 ? -0.227 16.578 -5.184 1 96.44 102 GLN A C 1
ATOM 776 O O . GLN A 1 102 ? -0.888 17.359 -5.871 1 96.44 102 GLN A O 1
ATOM 781 N N . GLU A 1 103 ? 0.956 16.125 -5.598 1 95.5 103 GLU A N 1
ATOM 782 C CA . GLU A 1 103 ? 1.601 16.688 -6.777 1 95.5 103 GLU A CA 1
ATOM 783 C C . GLU A 1 103 ? 1.518 15.727 -7.965 1 95.5 103 GLU A C 1
ATOM 785 O O . GLU A 1 103 ? 1.862 16.094 -9.086 1 95.5 103 GLU A O 1
ATOM 790 N N . GLU A 1 104 ? 1.202 14.508 -7.648 1 95.94 104 GLU A N 1
ATOM 791 C CA . GLU A 1 104 ? 1.059 13.477 -8.68 1 95.94 104 GLU A CA 1
ATOM 792 C C . GLU A 1 104 ? -0.23 12.68 -8.484 1 95.94 104 GLU A C 1
ATOM 794 O O . GLU A 1 104 ? -0.759 12.609 -7.375 1 95.94 104 GLU A O 1
ATOM 799 N N . ARG A 1 105 ? -0.676 12.148 -9.617 1 95.81 105 ARG A N 1
ATOM 800 C CA . ARG A 1 105 ? -1.825 11.25 -9.508 1 95.81 105 ARG A CA 1
ATOM 801 C C . ARG A 1 105 ? -1.393 9.844 -9.109 1 95.81 105 ARG A C 1
ATOM 803 O O . ARG A 1 105 ? -0.996 9.047 -9.953 1 95.81 105 ARG A O 1
ATOM 810 N N . ALA A 1 106 ? -1.486 9.625 -7.785 1 97.62 106 ALA A N 1
ATOM 811 C CA . ALA A 1 106 ? -1.023 8.352 -7.234 1 97.62 106 ALA A CA 1
ATOM 812 C C . ALA A 1 106 ? -1.974 7.84 -6.156 1 97.62 106 ALA A C 1
ATOM 814 O O . ALA A 1 106 ? -2.523 8.625 -5.383 1 97.62 106 ALA A O 1
ATOM 815 N N . THR A 1 107 ? -2.09 6.488 -6.164 1 97.62 107 THR A N 1
ATOM 816 C CA . THR A 1 107 ? -3.01 5.898 -5.199 1 97.62 107 THR A CA 1
ATOM 817 C C . THR A 1 107 ? -2.273 4.941 -4.266 1 97.62 107 THR A C 1
ATOM 819 O O . THR A 1 107 ? -1.293 4.309 -4.66 1 97.62 107 THR A O 1
ATOM 822 N N . LEU A 1 108 ? -2.699 4.91 -3.006 1 97.75 108 LEU A N 1
ATOM 823 C CA . LEU A 1 108 ? -2.451 3.771 -2.129 1 97.75 108 LEU A CA 1
ATOM 824 C C . LEU A 1 108 ? -3.408 2.627 -2.441 1 97.75 108 LEU A C 1
ATOM 826 O O . LEU A 1 108 ? -4.629 2.793 -2.371 1 97.75 108 LEU A O 1
ATOM 830 N N . MET A 1 109 ? -2.789 1.495 -2.717 1 97.12 109 MET A N 1
ATOM 831 C CA . MET A 1 109 ? -3.582 0.309 -3.031 1 97.12 109 MET A CA 1
ATOM 832 C C . MET A 1 109 ? -3.643 -0.637 -1.837 1 97.12 109 MET A C 1
ATOM 834 O O . MET A 1 109 ? -2.607 -1.088 -1.344 1 97.12 109 MET A O 1
ATOM 838 N N . THR A 1 110 ? -4.762 -0.887 -1.356 1 97.44 110 THR A N 1
ATOM 839 C CA . THR A 1 110 ? -5.066 -1.894 -0.346 1 97.44 110 THR A CA 1
ATOM 840 C C . THR A 1 110 ? -6.125 -2.867 -0.855 1 97.44 110 THR A C 1
ATOM 842 O O . THR A 1 110 ? -7.324 -2.639 -0.672 1 97.44 110 THR A O 1
ATOM 845 N N . LEU A 1 111 ? -5.605 -3.977 -1.46 1 98.06 111 LEU A N 1
ATOM 846 C CA . LEU A 1 111 ? -6.512 -4.797 -2.26 1 98.06 111 LEU A CA 1
ATOM 847 C C . LEU A 1 111 ? -6.277 -6.277 -1.994 1 98.06 111 LEU A C 1
ATOM 849 O O . LEU A 1 111 ? -5.188 -6.676 -1.575 1 98.06 111 LEU A O 1
ATOM 853 N N . ASN A 1 112 ? -7.336 -7.004 -2.303 1 98.38 112 ASN A N 1
ATOM 854 C CA . ASN A 1 112 ? -7.246 -8.453 -2.455 1 98.38 112 ASN A CA 1
ATOM 855 C C . ASN A 1 112 ? -7.602 -8.891 -3.873 1 98.38 112 ASN A C 1
ATOM 857 O O . ASN A 1 112 ? -8.555 -8.375 -4.465 1 98.38 112 ASN A O 1
ATOM 861 N N . PHE A 1 113 ? -6.82 -9.797 -4.293 1 98.56 113 PHE A N 1
ATOM 862 C CA . PHE A 1 113 ? -7.277 -10.609 -5.418 1 98.56 113 PHE A CA 1
ATOM 863 C C . PHE A 1 113 ? -7.977 -11.867 -4.93 1 98.56 113 PHE A C 1
ATOM 865 O O . PHE A 1 113 ? -7.367 -12.703 -4.258 1 98.56 113 PHE A O 1
ATOM 872 N N . VAL A 1 114 ? -9.219 -11.969 -5.289 1 98.19 114 VAL A N 1
ATOM 873 C CA . VAL A 1 114 ? -10.055 -13.094 -4.891 1 98.19 114 VAL A CA 1
ATOM 874 C C . VAL A 1 114 ? -10.281 -14.016 -6.09 1 98.19 114 VAL A C 1
ATOM 876 O O . VAL A 1 114 ? -11.047 -13.688 -7 1 98.19 114 VAL A O 1
ATOM 879 N N . PHE A 1 115 ? -9.695 -15.156 -6.047 1 97.06 115 PHE A N 1
ATOM 880 C CA . PHE A 1 115 ? -9.797 -16.062 -7.184 1 97.06 115 PHE A CA 1
ATOM 881 C C . PHE A 1 115 ? -11.031 -16.938 -7.062 1 97.06 115 PHE A C 1
ATOM 883 O O . PHE A 1 115 ? -11.211 -17.641 -6.062 1 97.06 115 PHE A O 1
ATOM 890 N N . THR A 1 116 ? -11.867 -16.984 -8.148 1 97.31 116 THR A N 1
ATOM 891 C CA . THR A 1 116 ? -13.148 -17.672 -8.094 1 97.31 116 THR A CA 1
ATOM 892 C C . THR A 1 116 ? -13.203 -18.781 -9.141 1 97.31 116 THR A C 1
ATOM 894 O O . THR A 1 116 ? -14.195 -19.516 -9.227 1 97.31 116 THR A O 1
ATOM 897 N N . ASP A 1 117 ? -12.203 -18.875 -9.914 1 95.94 117 ASP A N 1
ATOM 898 C CA . ASP A 1 117 ? -12.102 -19.906 -10.93 1 95.94 117 ASP A CA 1
ATOM 899 C C . ASP A 1 117 ? -10.648 -20.344 -11.117 1 95.94 117 ASP A C 1
ATOM 901 O O . ASP A 1 117 ? -9.727 -19.672 -10.656 1 95.94 117 ASP A O 1
ATOM 905 N N . GLY A 1 118 ? -10.562 -21.578 -11.766 1 93 118 GLY A N 1
ATOM 906 C CA . GLY A 1 118 ? -9.227 -22.062 -12.078 1 93 118 GLY A CA 1
ATOM 907 C C . GLY A 1 118 ? -8.57 -22.797 -10.914 1 93 118 GLY A C 1
ATOM 908 O O . GLY A 1 118 ? -9.234 -23.125 -9.93 1 93 118 GLY A O 1
ATOM 909 N N . PRO A 1 119 ? -7.277 -22.969 -11 1 92.44 119 PRO A N 1
ATOM 910 C CA . PRO A 1 119 ? -6.574 -23.828 -10.039 1 92.44 119 PRO A CA 1
ATOM 911 C C . PRO A 1 119 ? -6.488 -23.203 -8.648 1 92.44 119 PRO A C 1
ATOM 913 O O . PRO A 1 119 ? -6.262 -23.922 -7.664 1 92.44 119 PRO A O 1
ATOM 916 N N . PHE A 1 120 ? -6.789 -21.938 -8.555 1 94.38 120 PHE A N 1
ATOM 917 C CA . PHE A 1 120 ? -6.613 -21.297 -7.254 1 94.38 120 PHE A CA 1
ATOM 918 C C . PHE A 1 120 ? -7.945 -20.797 -6.711 1 94.38 120 PHE A C 1
ATOM 920 O O . PHE A 1 120 ? -7.984 -19.922 -5.848 1 94.38 120 PHE A O 1
ATOM 927 N N . GLN A 1 121 ? -8.945 -21.359 -7.277 1 94.62 121 GLN A N 1
ATOM 928 C CA . GLN A 1 121 ? -10.281 -21 -6.812 1 94.62 121 GLN A CA 1
ATOM 929 C C . GLN A 1 121 ? -10.391 -21.141 -5.297 1 94.62 121 GLN A C 1
ATOM 931 O O . GLN A 1 121 ? -9.922 -22.125 -4.727 1 94.62 121 GLN A O 1
ATOM 936 N N . GLY A 1 122 ? -11.023 -20.078 -4.707 1 92.38 122 GLY A N 1
ATOM 937 C CA . GLY A 1 122 ? -11.234 -20.094 -3.27 1 92.38 122 GLY A CA 1
ATOM 938 C C . GLY A 1 122 ? -10.094 -19.469 -2.492 1 92.38 122 GLY A C 1
ATOM 939 O O . GLY A 1 122 ? -10.188 -19.281 -1.277 1 92.38 122 GLY A O 1
ATOM 940 N N . SER A 1 123 ? -9.023 -19.078 -3.117 1 95.44 123 SER A N 1
ATOM 941 C CA . SER A 1 123 ? -7.859 -18.453 -2.486 1 95.44 123 SER A CA 1
ATOM 942 C C . SER A 1 123 ? -7.812 -16.953 -2.762 1 95.44 123 SER A C 1
ATOM 944 O O . SER A 1 123 ? -8.484 -16.469 -3.672 1 95.44 123 SER A O 1
ATOM 946 N N . THR A 1 124 ? -7.043 -16.281 -1.896 1 97.19 124 THR A N 1
ATOM 947 C CA . THR A 1 124 ? -6.875 -14.844 -2.074 1 97.19 124 THR A CA 1
ATOM 948 C C . THR A 1 124 ? -5.402 -14.453 -1.955 1 97.19 124 THR A C 1
ATOM 950 O O . THR A 1 124 ? -4.629 -15.133 -1.274 1 97.19 124 THR A O 1
ATOM 953 N N . LEU A 1 125 ? -5.059 -13.398 -2.658 1 97.94 125 LEU A N 1
ATOM 954 C CA . LEU A 1 125 ? -3.799 -12.695 -2.459 1 97.94 125 LEU A CA 1
ATOM 955 C C . LEU A 1 125 ? -4.047 -11.25 -2.039 1 97.94 125 LEU A C 1
ATOM 957 O O . LEU A 1 125 ? -4.891 -10.562 -2.621 1 97.94 125 LEU A O 1
ATOM 961 N N . SER A 1 126 ? -3.297 -10.789 -1.038 1 97.81 126 SER A N 1
ATOM 962 C CA . SER A 1 126 ? -3.385 -9.406 -0.586 1 97.81 126 SER A CA 1
ATOM 963 C C . SER A 1 126 ? -2.217 -8.578 -1.112 1 97.81 126 SER A C 1
ATOM 965 O O . SER A 1 126 ? -1.061 -9 -1.02 1 97.81 126 SER A O 1
ATOM 967 N N . ILE A 1 127 ? -2.529 -7.41 -1.674 1 97.25 127 ILE A N 1
ATOM 968 C CA . ILE A 1 127 ? -1.459 -6.555 -2.172 1 97.25 127 ILE A CA 1
ATOM 969 C C . ILE A 1 127 ? -1.542 -5.184 -1.505 1 97.25 127 ILE A C 1
ATOM 971 O O . ILE A 1 127 ? -2.621 -4.754 -1.091 1 97.25 127 ILE A O 1
ATOM 975 N N . PHE A 1 128 ? -0.451 -4.566 -1.377 1 96.94 128 PHE A N 1
ATOM 976 C CA . PHE A 1 128 ? -0.267 -3.248 -0.779 1 96.94 128 PHE A CA 1
ATOM 977 C C . PHE A 1 128 ? 0.82 -2.469 -1.511 1 96.94 128 PHE A C 1
ATOM 979 O O .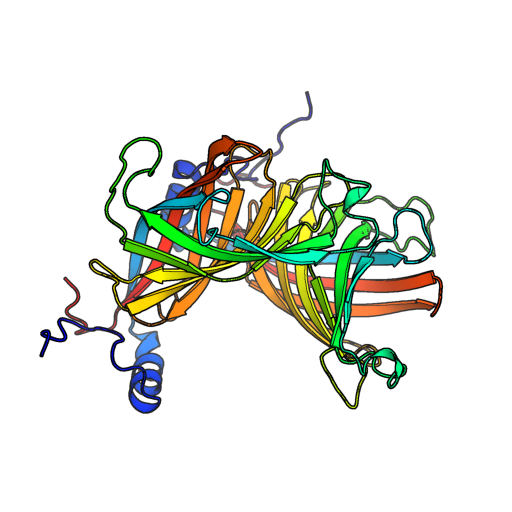 PHE A 1 128 ? 1.853 -3.031 -1.881 1 96.94 128 PHE A O 1
ATOM 986 N N . GLY A 1 129 ? 0.535 -1.174 -1.776 1 95.56 129 GLY A N 1
ATOM 987 C CA . GLY A 1 129 ? 1.601 -0.384 -2.373 1 95.56 129 GLY A CA 1
ATOM 988 C C . GLY A 1 129 ? 1.099 0.865 -3.072 1 95.56 129 GLY A C 1
ATOM 989 O O . GLY A 1 129 ? -0.085 1.198 -2.986 1 95.56 129 GLY A O 1
ATOM 990 N N . ARG A 1 130 ? 2.021 1.544 -3.682 1 96.62 130 ARG A N 1
ATOM 991 C CA . ARG A 1 130 ? 1.769 2.799 -4.383 1 96.62 130 ARG A CA 1
ATOM 992 C C . ARG A 1 130 ? 1.532 2.559 -5.871 1 96.62 130 ARG A C 1
ATOM 994 O O . ARG A 1 130 ? 2.291 1.834 -6.516 1 96.62 130 ARG A O 1
ATOM 1001 N N . ASN A 1 131 ? 0.509 3.107 -6.344 1 96.06 131 ASN A N 1
ATOM 1002 C CA . ASN A 1 131 ? 0.209 3.111 -7.773 1 96.06 131 ASN A CA 1
ATOM 1003 C C . ASN A 1 131 ? 0.323 4.512 -8.367 1 96.06 131 ASN A C 1
ATOM 1005 O O . ASN A 1 131 ? -0.625 5.297 -8.305 1 96.06 131 ASN A O 1
ATOM 1009 N N . LEU A 1 132 ? 1.46 4.828 -8.867 1 95.69 132 LEU A N 1
ATOM 1010 C CA . LEU A 1 132 ? 1.628 6.07 -9.609 1 95.69 132 LEU A CA 1
ATOM 1011 C C . LEU A 1 132 ? 1.047 5.949 -11.008 1 95.69 132 LEU A C 1
ATOM 1013 O O . LEU A 1 132 ? 1.687 5.391 -11.906 1 95.69 132 LEU A O 1
ATOM 1017 N N . VAL A 1 133 ? -0.041 6.535 -11.312 1 91.38 133 VAL A N 1
ATOM 1018 C CA . VAL A 1 133 ? -0.897 6.285 -12.461 1 91.38 133 VAL A CA 1
ATOM 1019 C C . VAL A 1 133 ? -0.135 6.594 -13.75 1 91.38 133 VAL A C 1
ATOM 1021 O O . VAL A 1 133 ? -0.338 5.938 -14.773 1 91.38 133 VAL A O 1
ATOM 1024 N N . THR A 1 134 ? 0.756 7.555 -13.734 1 91.06 134 THR A N 1
ATOM 1025 C CA . THR A 1 134 ? 1.429 8.016 -14.945 1 91.06 134 THR A CA 1
ATOM 1026 C C . THR A 1 134 ? 2.67 7.172 -15.227 1 91.06 134 THR A C 1
ATOM 1028 O O . THR A 1 134 ? 3.258 7.266 -16.312 1 91.06 134 THR A O 1
ATOM 1031 N N . ALA A 1 135 ? 3.078 6.383 -14.297 1 93.31 135 ALA A N 1
ATOM 1032 C CA . ALA A 1 135 ? 4.262 5.551 -14.508 1 93.31 135 ALA A CA 1
ATOM 1033 C C . ALA A 1 135 ? 3.953 4.387 -15.445 1 93.31 135 ALA A C 1
ATOM 1035 O O . ALA A 1 135 ? 2.838 3.859 -15.445 1 93.31 135 ALA A O 1
ATOM 1036 N N . LYS A 1 136 ? 4.992 4.023 -16.219 1 93.25 136 LYS A N 1
ATOM 1037 C CA . LYS A 1 136 ? 4.828 2.893 -17.125 1 93.25 136 LYS A CA 1
ATOM 1038 C C . LYS A 1 136 ? 4.562 1.604 -16.344 1 93.25 136 LYS A C 1
ATOM 1040 O O . LYS A 1 136 ? 3.686 0.82 -16.719 1 93.25 136 LYS A O 1
ATOM 1045 N N . TYR A 1 137 ? 5.352 1.395 -15.344 1 94.69 137 TYR A N 1
ATOM 1046 C CA . TYR A 1 137 ? 5.211 0.232 -14.477 1 94.69 137 TYR A CA 1
ATOM 1047 C C . TYR A 1 137 ? 5.117 0.652 -13.016 1 94.69 137 TYR A C 1
ATOM 1049 O O . TYR A 1 137 ? 5.777 1.607 -12.594 1 94.69 137 TYR A O 1
ATOM 1057 N N . ARG A 1 138 ? 4.293 -0.081 -12.289 1 95.12 138 ARG A N 1
ATOM 1058 C CA . ARG A 1 138 ? 4.141 0.084 -10.844 1 95.12 138 ARG A CA 1
ATOM 1059 C C . ARG A 1 138 ? 4.301 -1.249 -10.125 1 95.12 138 ARG A C 1
ATOM 1061 O O . ARG A 1 138 ? 3.74 -2.264 -10.547 1 95.12 138 ARG A O 1
ATOM 1068 N N . GLU A 1 139 ? 5.023 -1.175 -9.086 1 94.5 139 GLU A N 1
ATOM 1069 C CA . GLU A 1 139 ? 5.289 -2.375 -8.297 1 94.5 139 GLU A CA 1
ATOM 1070 C C . GLU A 1 139 ? 4.527 -2.352 -6.977 1 94.5 139 GLU A C 1
ATOM 1072 O O . GLU A 1 139 ? 4.41 -1.302 -6.34 1 94.5 139 GLU A O 1
ATOM 1077 N N . PHE A 1 140 ? 4.074 -3.545 -6.637 1 94.19 140 PHE A N 1
ATOM 1078 C CA . PHE A 1 140 ? 3.389 -3.73 -5.363 1 94.19 140 PHE A CA 1
ATOM 1079 C C . PHE A 1 140 ? 3.932 -4.953 -4.633 1 94.19 140 PHE A C 1
ATOM 1081 O O . PHE A 1 140 ? 4.434 -5.887 -5.262 1 94.19 140 PHE A O 1
ATOM 1088 N N . SER A 1 141 ? 3.74 -4.84 -3.32 1 96.19 141 SER A N 1
ATOM 1089 C CA . SER A 1 141 ? 4.082 -6.004 -2.51 1 96.19 141 SER A CA 1
ATOM 1090 C C . SER A 1 141 ? 2.895 -6.953 -2.379 1 96.19 141 SER A C 1
ATOM 1092 O O . SER A 1 141 ? 1.758 -6.512 -2.197 1 96.19 141 SER A O 1
ATOM 1094 N N . ILE A 1 142 ? 3.115 -8.18 -2.512 1 97.69 142 ILE A N 1
ATOM 1095 C CA . ILE A 1 142 ? 2.207 -9.211 -2.033 1 97.69 142 ILE A CA 1
ATOM 1096 C C . ILE A 1 142 ? 2.51 -9.531 -0.569 1 97.69 142 ILE A C 1
ATOM 1098 O O . ILE A 1 142 ? 3.576 -10.062 -0.25 1 97.69 142 ILE A O 1
ATOM 1102 N N . ILE A 1 143 ? 1.562 -9.289 0.276 1 95.56 143 ILE A N 1
ATOM 1103 C CA . ILE A 1 143 ? 1.883 -9.297 1.698 1 95.56 143 ILE A CA 1
ATOM 1104 C C . ILE A 1 143 ? 1.244 -10.516 2.365 1 95.56 143 ILE A C 1
ATOM 1106 O O . ILE A 1 143 ? 1.365 -10.703 3.58 1 95.56 143 ILE A O 1
ATOM 1110 N N . GLY A 1 144 ? 0.554 -11.305 1.655 1 93.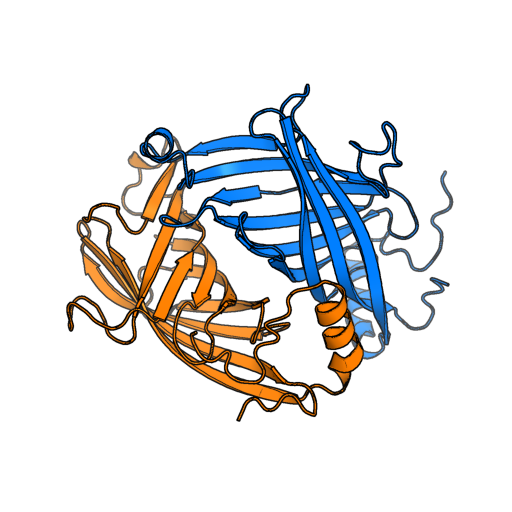94 144 GLY A N 1
ATOM 1111 C CA . GLY A 1 144 ? -0.041 -12.531 2.172 1 93.94 144 GLY A CA 1
ATOM 1112 C C . GLY A 1 144 ? -1.221 -13.008 1.35 1 93.94 144 GLY A C 1
ATOM 1113 O O . GLY A 1 144 ? -1.465 -12.508 0.25 1 93.94 144 GLY A O 1
ATOM 1114 N N . GLY A 1 145 ? -1.84 -14.094 1.916 1 94.44 145 GLY A N 1
ATOM 1115 C CA . GLY A 1 145 ? -3.018 -14.672 1.287 1 94.44 145 GLY A CA 1
ATOM 1116 C C . GLY A 1 145 ? -3.648 -15.781 2.104 1 94.44 145 GLY A C 1
ATOM 1117 O O . GLY A 1 145 ? -3.256 -16.016 3.248 1 94.44 145 GLY A O 1
ATOM 1118 N N . SER A 1 146 ? -4.695 -16.281 1.502 1 93.31 146 SER A N 1
ATOM 1119 C CA . SER A 1 146 ? -5.402 -17.391 2.125 1 93.31 146 SER A CA 1
ATOM 1120 C C . SER A 1 146 ? -5.496 -18.578 1.183 1 93.31 146 SER A C 1
ATOM 1122 O O . SER A 1 146 ? -5.16 -18.484 0.001 1 93.31 146 SER A O 1
ATOM 1124 N N . GLY A 1 147 ? -5.902 -19.719 1.705 1 91.75 147 GLY A N 1
ATOM 1125 C CA . GLY A 1 147 ? -6.016 -20.906 0.875 1 91.75 147 GLY A CA 1
ATOM 1126 C C . GLY A 1 147 ? -4.68 -21.406 0.349 1 91.75 147 GLY A C 1
ATOM 1127 O O . GLY A 1 147 ? -3.734 -21.594 1.118 1 91.75 147 GLY A O 1
ATOM 1128 N N . CYS A 1 148 ? -4.59 -21.516 -0.957 1 92.25 148 CYS A N 1
ATOM 1129 C CA . CYS A 1 148 ? -3.355 -21.984 -1.584 1 92.25 148 CYS A CA 1
ATOM 1130 C C . CYS A 1 148 ? -2.232 -20.969 -1.383 1 92.25 148 CYS A C 1
ATOM 1132 O O . CYS A 1 148 ? -1.063 -21.281 -1.609 1 92.25 148 CYS A O 1
ATOM 1134 N N . PHE A 1 149 ? -2.623 -19.844 -0.915 1 95.19 149 PHE A N 1
ATOM 1135 C CA . PHE A 1 149 ? -1.634 -18.781 -0.865 1 95.19 149 PHE A CA 1
ATOM 1136 C C . PHE A 1 149 ? -1.298 -18.422 0.578 1 95.19 149 PHE A C 1
ATOM 1138 O O . PHE A 1 149 ? -0.811 -17.312 0.853 1 95.19 149 PHE A O 1
ATOM 1145 N N . ARG A 1 150 ? -1.555 -19.312 1.529 1 93.38 150 ARG A N 1
ATOM 1146 C CA . ARG A 1 150 ? -1.089 -19.094 2.895 1 93.38 150 ARG A CA 1
ATOM 1147 C C . ARG A 1 150 ? 0.401 -18.766 2.92 1 93.38 150 ARG A C 1
ATOM 1149 O O . ARG A 1 150 ? 1.203 -19.453 2.289 1 93.38 150 ARG A O 1
ATOM 1156 N N . MET A 1 151 ? 0.755 -17.625 3.602 1 93.94 151 MET A N 1
ATOM 1157 C CA . MET A 1 151 ? 2.131 -17.203 3.848 1 93.94 151 MET A CA 1
ATOM 1158 C C . MET A 1 151 ? 2.812 -16.781 2.551 1 93.94 151 MET A C 1
ATOM 1160 O O . MET A 1 151 ? 4.039 -16.688 2.494 1 93.94 151 MET A O 1
ATOM 1164 N N . ALA A 1 152 ? 2.018 -16.594 1.53 1 95.88 152 ALA A N 1
ATOM 1165 C CA . ALA A 1 152 ? 2.598 -16.156 0.264 1 95.88 152 ALA A CA 1
ATOM 1166 C C . ALA A 1 152 ? 3.254 -14.789 0.408 1 95.88 152 ALA A C 1
ATOM 1168 O O . ALA A 1 152 ? 2.74 -13.922 1.114 1 95.88 152 ALA A O 1
ATOM 1169 N N . GLN A 1 153 ? 4.352 -14.617 -0.328 1 95.88 153 GLN A N 1
ATOM 1170 C CA . GLN A 1 153 ? 5.07 -13.352 -0.431 1 95.88 153 GLN A CA 1
ATOM 1171 C C . GLN A 1 153 ? 5.656 -13.164 -1.828 1 95.88 153 GLN A C 1
ATOM 1173 O O . GLN A 1 153 ? 6.164 -14.109 -2.428 1 95.88 153 GLN A O 1
ATOM 1178 N N . GLY A 1 154 ? 5.578 -11.984 -2.275 1 97.31 154 GLY A N 1
ATOM 1179 C CA . GLY A 1 154 ? 6.117 -11.68 -3.594 1 97.31 154 GLY A CA 1
ATOM 1180 C C . GLY A 1 154 ? 5.805 -10.273 -4.062 1 97.31 154 GLY A C 1
ATOM 1181 O O . GLY A 1 154 ? 5.719 -9.352 -3.25 1 97.31 154 GLY A O 1
ATOM 1182 N N . LEU A 1 155 ? 5.801 -10.18 -5.383 1 97.06 155 LEU A N 1
ATOM 1183 C CA . LEU A 1 155 ? 5.664 -8.867 -6.016 1 97.06 155 LEU A CA 1
ATOM 1184 C C . LEU A 1 155 ? 4.652 -8.922 -7.156 1 97.06 155 LEU A C 1
ATOM 1186 O O . LEU A 1 155 ? 4.543 -9.93 -7.852 1 97.06 155 LEU A O 1
ATOM 1190 N N . GLY A 1 156 ? 4.008 -7.848 -7.254 1 96.88 156 GLY A N 1
ATOM 1191 C CA . GLY A 1 156 ? 3.174 -7.602 -8.422 1 96.88 156 GLY A CA 1
ATOM 1192 C C . GLY A 1 156 ? 3.588 -6.363 -9.195 1 96.88 156 GLY A C 1
ATOM 1193 O O . GLY A 1 156 ? 4.059 -5.387 -8.609 1 96.88 156 GLY A O 1
ATOM 1194 N N . THR A 1 157 ? 3.355 -6.461 -10.469 1 97.06 157 THR A N 1
ATOM 1195 C CA . THR A 1 157 ? 3.564 -5.32 -11.352 1 97.06 157 THR A CA 1
ATOM 1196 C C . THR A 1 157 ? 2.297 -5.008 -12.141 1 97.06 157 THR A C 1
ATOM 1198 O O . THR A 1 157 ? 1.615 -5.922 -12.617 1 97.06 157 THR A O 1
ATOM 1201 N N . ALA A 1 158 ? 2.053 -3.74 -12.234 1 97.5 158 ALA A N 1
ATOM 1202 C CA . ALA A 1 158 ? 0.914 -3.285 -13.023 1 97.5 158 ALA A CA 1
ATOM 1203 C C . ALA A 1 158 ? 1.362 -2.334 -14.133 1 97.5 158 ALA A C 1
ATOM 1205 O O . ALA A 1 158 ? 2.303 -1.558 -13.945 1 97.5 158 ALA A O 1
ATOM 1206 N N . SER A 1 159 ? 0.72 -2.414 -15.234 1 97.25 159 SER A N 1
ATOM 1207 C CA . SER A 1 159 ? 0.803 -1.416 -16.297 1 97.25 159 SER A CA 1
ATOM 1208 C C . SER A 1 159 ? -0.583 -1.047 -16.812 1 97.25 159 SER A C 1
ATOM 1210 O O . SER A 1 159 ? -1.492 -1.879 -16.812 1 97.25 159 SER A O 1
ATOM 1212 N N . THR A 1 160 ? -0.671 0.208 -17.266 1 96.06 160 THR A N 1
ATOM 1213 C CA . THR A 1 160 ? -1.945 0.625 -17.828 1 96.06 160 THR A CA 1
ATOM 1214 C C . THR A 1 160 ? -2.105 0.075 -19.25 1 96.06 160 THR A C 1
ATOM 1216 O O . THR A 1 160 ? -1.336 0.423 -20.141 1 96.06 160 THR A O 1
ATOM 1219 N N . TYR A 1 161 ? -3.039 -0.755 -19.422 1 96.75 161 TYR A N 1
ATOM 1220 C CA . TYR A 1 161 ? -3.32 -1.362 -20.719 1 96.75 161 TYR A CA 1
ATOM 1221 C C . TYR A 1 161 ? -4.273 -0.495 -21.531 1 96.75 161 TYR A C 1
ATOM 1223 O O . TYR A 1 161 ? -4.164 -0.423 -22.75 1 96.75 161 TYR A O 1
ATOM 1231 N N . TYR A 1 162 ? -5.242 0.026 -20.891 1 94.31 162 TYR A N 1
ATOM 1232 C CA . TYR A 1 162 ? -6.262 0.901 -21.453 1 94.31 162 TYR A CA 1
ATOM 1233 C C . TYR A 1 162 ? -6.695 1.96 -20.453 1 94.31 162 TYR A C 1
ATOM 1235 O O . TYR A 1 162 ? -6.777 1.689 -19.25 1 94.31 162 TYR A O 1
ATOM 1243 N N . ARG A 1 163 ? -6.902 3.16 -20.922 1 93.12 163 ARG A N 1
ATOM 1244 C CA . ARG A 1 163 ? -7.406 4.215 -20.062 1 93.12 163 ARG A CA 1
ATOM 1245 C C . ARG A 1 163 ? -8.344 5.152 -20.812 1 93.12 163 ARG A C 1
ATOM 1247 O O . ARG A 1 163 ? -8.023 5.598 -21.922 1 93.12 163 ARG A O 1
ATOM 1254 N N . ASP A 1 164 ? -9.445 5.402 -20.203 1 90.69 164 ASP A N 1
ATOM 1255 C CA . ASP A 1 164 ? -10.43 6.387 -20.641 1 90.69 164 ASP A CA 1
ATOM 1256 C C . ASP A 1 164 ? -10.984 7.168 -19.453 1 90.69 164 ASP A C 1
ATOM 1258 O O . ASP A 1 164 ? -11.414 6.578 -18.453 1 90.69 164 ASP A O 1
ATOM 1262 N N . PRO A 1 165 ? -10.938 8.516 -19.484 1 85.06 165 PRO A N 1
ATOM 1263 C CA . PRO A 1 165 ? -11.352 9.312 -18.328 1 85.06 165 PRO A CA 1
ATOM 1264 C C . PRO A 1 165 ? -12.797 9.039 -17.906 1 85.06 165 PRO A C 1
ATOM 1266 O O . PRO A 1 165 ? -13.164 9.242 -16.75 1 85.06 165 PRO A O 1
ATOM 1269 N N . VAL A 1 166 ? -13.609 8.617 -18.812 1 84.62 166 VAL A N 1
ATOM 1270 C CA . VAL A 1 166 ? -15.023 8.391 -18.531 1 84.62 166 VAL A CA 1
ATOM 1271 C C . VAL A 1 166 ? -15.266 6.902 -18.281 1 84.62 166 VAL A C 1
ATOM 1273 O O . VAL A 1 166 ? -15.977 6.527 -17.344 1 84.62 166 VAL A O 1
ATOM 1276 N N . MET A 1 167 ? -14.734 6.043 -19.031 1 87.81 167 MET A N 1
ATOM 1277 C CA . MET A 1 167 ? -15 4.609 -18.984 1 87.81 167 MET A CA 1
ATOM 1278 C C . MET A 1 167 ? -14.219 3.941 -17.859 1 87.81 167 MET A C 1
ATOM 1280 O O . MET A 1 167 ? -14.648 2.92 -17.328 1 87.81 167 MET A O 1
ATOM 1284 N N . GLY A 1 168 ? -13.023 4.465 -17.531 1 92.5 168 GLY A N 1
ATOM 1285 C CA . GLY A 1 168 ? -12.164 3.832 -16.547 1 92.5 168 GLY A CA 1
ATOM 1286 C C . GLY A 1 168 ? -10.867 3.311 -17.141 1 92.5 168 GLY A C 1
ATOM 1287 O O . GLY A 1 168 ? -10.375 3.84 -18.141 1 92.5 168 GLY A O 1
ATOM 1288 N N . ASP A 1 169 ? -10.273 2.381 -16.406 1 95 169 ASP A N 1
ATOM 1289 C CA . ASP A 1 169 ? -8.984 1.882 -16.875 1 95 169 ASP A CA 1
ATOM 1290 C C . ASP A 1 169 ? -8.883 0.368 -16.703 1 95 169 ASP A C 1
ATOM 1292 O O . ASP A 1 169 ? -9.648 -0.225 -15.938 1 95 169 ASP A O 1
ATOM 1296 N N . ILE A 1 170 ? -8.055 -0.205 -17.531 1 96.94 170 ILE A N 1
ATOM 1297 C CA . ILE A 1 170 ? -7.68 -1.611 -17.438 1 96.94 170 ILE A CA 1
ATOM 1298 C C . ILE A 1 170 ? -6.184 -1.731 -17.141 1 96.94 170 ILE A C 1
ATOM 1300 O O . ILE A 1 170 ? -5.359 -1.153 -17.859 1 96.94 170 ILE A O 1
ATOM 1304 N N . LEU A 1 171 ? -5.902 -2.445 -16.109 1 97.88 171 LEU A N 1
ATOM 1305 C CA . LEU A 1 171 ? -4.508 -2.709 -15.773 1 97.88 171 LEU A CA 1
ATOM 1306 C C . LEU A 1 171 ? -4.117 -4.129 -16.172 1 97.88 171 LEU A C 1
ATOM 1308 O O . LEU A 1 171 ? -4.895 -5.066 -15.984 1 97.88 171 LEU A O 1
ATOM 1312 N N . GLU A 1 172 ? -2.941 -4.211 -16.75 1 98.38 172 GLU A N 1
ATOM 1313 C CA . GLU A 1 172 ? -2.303 -5.512 -16.906 1 98.38 172 GLU A CA 1
ATOM 1314 C C . GLU A 1 172 ? -1.451 -5.867 -15.695 1 98.38 172 GLU A C 1
ATOM 1316 O O . GLU A 1 172 ? -0.532 -5.129 -15.336 1 98.38 172 GLU A O 1
ATOM 1321 N N . MET A 1 173 ? -1.792 -7.004 -15.117 1 98.19 173 MET A N 1
ATOM 1322 C CA . MET A 1 173 ? -1.161 -7.418 -13.867 1 98.19 173 MET A CA 1
ATOM 1323 C C . MET A 1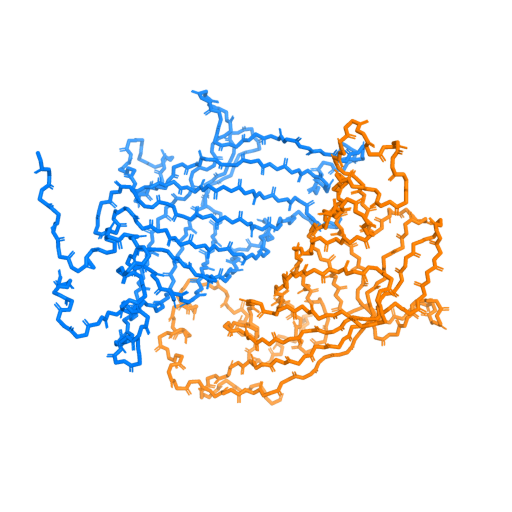 173 ? -0.248 -8.617 -14.086 1 98.19 173 MET A C 1
ATOM 1325 O O . MET A 1 173 ? -0.639 -9.586 -14.742 1 98.19 173 MET A O 1
ATOM 1329 N N . SER A 1 174 ? 0.909 -8.508 -13.547 1 98.25 174 SER A N 1
ATOM 1330 C CA . SER A 1 174 ? 1.846 -9.625 -13.469 1 98.25 174 SER A CA 1
ATOM 1331 C C . SER A 1 174 ? 2.314 -9.859 -12.039 1 98.25 174 SER A C 1
ATOM 1333 O O . SER A 1 174 ? 2.955 -8.992 -11.438 1 98.25 174 SER A O 1
ATOM 1335 N N . LEU A 1 175 ? 2.002 -11.016 -11.539 1 98 175 LEU A N 1
ATOM 1336 C CA . LEU A 1 175 ? 2.404 -11.359 -10.18 1 98 175 LEU A CA 1
ATOM 1337 C C . LEU A 1 175 ? 3.494 -12.422 -10.18 1 98 175 LEU A C 1
ATOM 1339 O O . LEU A 1 175 ? 3.449 -13.359 -10.984 1 98 175 LEU A O 1
ATOM 1343 N N . ALA A 1 176 ? 4.434 -12.258 -9.383 1 97.62 176 ALA A N 1
ATOM 1344 C CA . ALA A 1 176 ? 5.457 -13.25 -9.062 1 97.62 176 ALA A CA 1
ATOM 1345 C C . ALA A 1 176 ? 5.609 -13.414 -7.555 1 97.62 176 ALA A C 1
ATOM 1347 O O . ALA A 1 176 ? 5.848 -12.445 -6.836 1 97.62 176 ALA A O 1
ATOM 1348 N N . PHE A 1 177 ? 5.457 -14.68 -7.098 1 97.31 177 PHE A N 1
ATOM 1349 C CA . PHE A 1 177 ? 5.484 -14.867 -5.652 1 97.31 177 PHE A CA 1
ATOM 1350 C C . PHE A 1 177 ? 5.816 -16.312 -5.297 1 97.31 177 PHE A C 1
ATOM 1352 O O . PHE A 1 177 ? 5.82 -17.188 -6.164 1 97.31 177 PHE A O 1
ATOM 1359 N N . TYR A 1 178 ? 6.18 -16.484 -4.059 1 95.88 178 TYR A N 1
ATOM 1360 C CA . TYR A 1 178 ? 6.355 -17.828 -3.502 1 95.88 178 TYR A CA 1
ATOM 1361 C C . TYR A 1 178 ? 5.113 -18.266 -2.736 1 95.88 178 TYR A C 1
ATOM 1363 O O . TYR A 1 178 ? 4.566 -17.5 -1.936 1 95.88 178 TYR A O 1
ATOM 1371 N N . ARG A 1 179 ? 4.699 -19.391 -3.016 1 95.12 179 ARG A N 1
ATOM 1372 C CA . ARG A 1 179 ? 3.723 -20.078 -2.18 1 95.12 179 ARG A CA 1
ATOM 1373 C C . ARG A 1 179 ? 4.309 -21.359 -1.596 1 95.12 179 ARG A C 1
ATOM 1375 O O . ARG A 1 179 ? 5.383 -21.797 -2.01 1 95.12 179 ARG A O 1
ATOM 1382 N N . TYR A 1 180 ? 3.527 -22 -0.643 1 93.88 180 TYR A N 1
ATOM 1383 C CA . TYR A 1 180 ? 4.121 -23.094 0.11 1 93.88 180 TYR A CA 1
ATOM 1384 C C . TYR A 1 180 ? 3.207 -24.312 0.112 1 93.88 180 TYR A C 1
ATOM 1386 O O . TYR A 1 180 ? 1.993 -24.188 0.289 1 93.88 180 TYR A O 1
ATOM 1394 N N . THR A 1 181 ? 3.842 -25.312 -0.192 1 90.19 181 THR A N 1
ATOM 1395 C CA . THR A 1 181 ? 3.125 -26.594 -0.141 1 90.19 181 THR A CA 1
ATOM 1396 C C . THR A 1 181 ? 3.75 -27.516 0.891 1 90.19 181 THR A C 1
ATOM 1398 O O . THR A 1 181 ? 4.969 -27.531 1.072 1 90.19 181 THR A O 1
ATOM 1401 N N . LEU A 1 182 ? 2.926 -28.219 1.625 1 87.44 18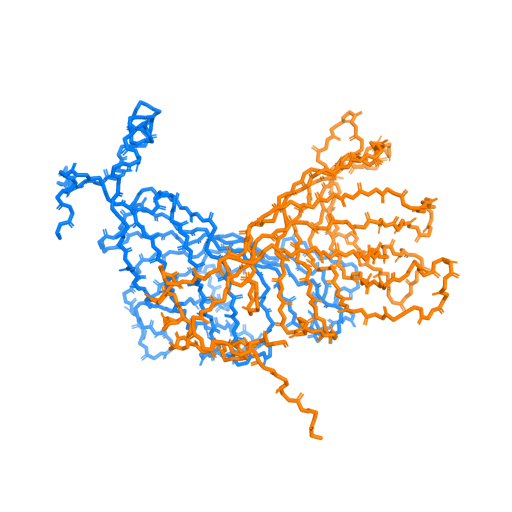2 LEU A N 1
ATOM 1402 C CA . LEU A 1 182 ? 3.404 -29.219 2.582 1 87.44 182 LEU A CA 1
ATOM 1403 C C . LEU A 1 182 ? 3.58 -30.578 1.913 1 87.44 182 LEU A C 1
ATOM 1405 O O . LEU A 1 182 ? 2.928 -30.859 0.907 1 87.44 182 LEU A O 1
ATOM 1409 N N . PRO A 1 183 ? 4.629 -31.312 2.578 1 78.62 183 PRO A N 1
ATOM 1410 C CA . PRO A 1 183 ? 4.75 -32.656 2.047 1 78.62 183 PRO A CA 1
ATOM 1411 C C . PRO A 1 183 ? 3.422 -33.438 2.045 1 78.62 183 PRO A C 1
ATOM 1413 O O . PRO A 1 183 ? 2.689 -33.406 3.039 1 78.62 183 PRO A O 1
ATOM 1416 N N . GLY A 1 184 ? 3.023 -34 0.873 1 67.19 184 GLY A N 1
ATOM 1417 C CA . GLY A 1 184 ? 1.776 -34.75 0.739 1 67.19 184 GLY A CA 1
ATOM 1418 C C . GLY A 1 184 ? 0.669 -33.906 0.099 1 67.19 184 GLY A C 1
ATOM 1419 O O . GLY A 1 184 ? -0.396 -34.469 -0.219 1 67.19 184 GLY A O 1
ATOM 1420 N N . ASP A 1 185 ? 0.953 -32.656 0.203 1 61.94 185 ASP A N 1
ATOM 1421 C CA . ASP A 1 185 ? -0.018 -31.828 -0.521 1 61.94 185 ASP A CA 1
ATOM 1422 C C . ASP A 1 185 ? -0.024 -32.188 -2.008 1 61.94 185 ASP A C 1
ATOM 1424 O O . ASP A 1 185 ? 1.035 -32.281 -2.631 1 61.94 185 ASP A O 1
ATOM 1428 N N . HIS A 1 186 ? -0.731 -33.062 -2.576 1 49.47 186 HIS A N 1
ATOM 1429 C CA . HIS A 1 186 ? -0.799 -33.469 -3.98 1 49.47 186 HIS A CA 1
ATOM 1430 C C . HIS A 1 186 ? -1.282 -32.312 -4.852 1 49.47 186 HIS A C 1
ATOM 1432 O O . HIS A 1 186 ? -1.832 -32.531 -5.934 1 49.47 186 HIS A O 1
ATOM 1438 N N . SER A 1 187 ? -0.876 -31.125 -4.637 1 42.62 187 SER A N 1
ATOM 1439 C CA . SER A 1 187 ? -1.434 -30.234 -5.645 1 42.62 187 SER A CA 1
ATOM 1440 C C . SER A 1 187 ? -0.63 -30.297 -6.938 1 42.62 187 SER A C 1
ATOM 1442 O O . SER A 1 187 ? 0.406 -29.641 -7.062 1 42.62 187 SER A O 1
ATOM 1444 N N . ASN A 1 188 ? -0.339 -31.422 -7.684 1 35.81 188 ASN A N 1
ATOM 1445 C CA . ASN A 1 188 ? 0.133 -31.406 -9.062 1 35.81 188 ASN A CA 1
ATOM 1446 C C . ASN A 1 188 ? -0.78 -30.578 -9.961 1 35.81 188 ASN A C 1
ATOM 1448 O O . ASN A 1 188 ? -2.004 -30.625 -9.828 1 35.81 188 ASN A O 1
ATOM 1452 N N . MET B 1 1 ? 20.578 15.258 -17.719 1 16.41 1 MET B N 1
ATOM 1453 C CA . MET B 1 1 ? 20.516 13.812 -17.922 1 16.41 1 MET B CA 1
ATOM 1454 C C . MET B 1 1 ? 20.906 13.07 -16.641 1 16.41 1 MET B C 1
ATOM 1456 O O . MET B 1 1 ? 22.094 13.016 -16.297 1 16.41 1 MET B O 1
ATOM 1460 N N . ALA B 1 2 ? 20.047 13.195 -15.578 1 23.75 2 ALA B N 1
ATOM 1461 C CA . ALA B 1 2 ? 20.406 12.828 -14.211 1 23.75 2 ALA B CA 1
ATOM 1462 C C . ALA B 1 2 ? 20.875 11.383 -14.141 1 23.75 2 ALA B C 1
ATOM 1464 O O . ALA B 1 2 ? 20.312 10.5 -14.781 1 23.75 2 ALA B O 1
ATOM 1465 N N . SER B 1 3 ? 22.125 11.062 -13.82 1 23.75 3 SER B N 1
ATOM 1466 C CA . SER B 1 3 ? 22.859 9.805 -13.703 1 23.75 3 SER B CA 1
ATOM 1467 C C . SER B 1 3 ? 22.078 8.789 -12.875 1 23.75 3 SER B C 1
ATOM 1469 O O . SER B 1 3 ? 21.641 9.086 -11.758 1 23.75 3 SER B O 1
ATOM 1471 N N . LEU B 1 4 ? 21.422 7.812 -13.516 1 28.98 4 LEU B N 1
ATOM 1472 C CA . LEU B 1 4 ? 20.703 6.605 -13.133 1 28.98 4 LEU B CA 1
ATOM 1473 C C . LEU B 1 4 ? 21.516 5.758 -12.164 1 28.98 4 LEU B C 1
ATOM 1475 O O . LEU B 1 4 ? 22.469 5.098 -12.578 1 28.98 4 LEU B O 1
ATOM 1479 N N . GLY B 1 5 ? 21.953 6.18 -11.078 1 28.66 5 GLY B N 1
ATOM 1480 C CA . GLY B 1 5 ? 22.797 5.379 -10.219 1 28.66 5 GLY B CA 1
ATOM 1481 C C . GLY B 1 5 ? 22.406 3.916 -10.18 1 28.66 5 GLY B C 1
ATOM 1482 O O . GLY B 1 5 ? 21.312 3.551 -10.594 1 28.66 5 GLY B O 1
ATOM 1483 N N . HIS B 1 6 ? 23.203 2.957 -9.414 1 30.5 6 HIS B N 1
ATOM 1484 C CA . HIS B 1 6 ? 23.453 1.52 -9.414 1 30.5 6 HIS B CA 1
ATOM 1485 C C . HIS B 1 6 ? 22.156 0.738 -9.273 1 30.5 6 HIS B C 1
ATOM 1487 O O . HIS B 1 6 ? 21.781 -0.019 -10.172 1 30.5 6 HIS B O 1
ATOM 1493 N N . GLY B 1 7 ? 22.031 -0.281 -8.219 1 35.94 7 GLY B N 1
ATOM 1494 C CA . GLY B 1 7 ? 21.203 -1.475 -8.141 1 35.94 7 GLY B CA 1
ATOM 1495 C C . GLY B 1 7 ? 19.719 -1.175 -8.188 1 35.94 7 GLY B C 1
ATOM 1496 O O . GLY B 1 7 ? 18.906 -1.977 -7.73 1 35.94 7 GLY B O 1
ATOM 1497 N N . LEU B 1 8 ? 19.344 -0.084 -8.203 1 43.72 8 LEU B N 1
ATOM 1498 C CA . LEU B 1 8 ? 17.938 0.302 -8.156 1 43.72 8 LEU B CA 1
ATOM 1499 C C . LEU B 1 8 ? 17.156 -0.373 -9.273 1 43.72 8 LEU B C 1
ATOM 1501 O O . LEU B 1 8 ? 17.422 -0.137 -10.461 1 43.72 8 LEU B O 1
ATOM 1505 N N . PRO B 1 9 ? 16.812 -1.713 -9.141 1 52.56 9 PRO B N 1
ATOM 1506 C CA . PRO B 1 9 ? 16.062 -2.211 -10.297 1 52.56 9 PRO B CA 1
ATOM 1507 C C . PRO B 1 9 ? 15.07 -1.184 -10.844 1 52.56 9 PRO B C 1
ATOM 1509 O O . PRO B 1 9 ? 14.023 -0.948 -10.234 1 52.56 9 PRO B O 1
ATOM 1512 N N . ASP B 1 10 ? 15.688 -0.202 -11.258 1 61.03 10 ASP B N 1
ATOM 1513 C CA . ASP B 1 10 ? 14.906 0.835 -11.922 1 61.03 10 ASP B CA 1
ATOM 1514 C C . ASP B 1 10 ? 13.883 0.224 -12.883 1 61.03 10 ASP B C 1
ATOM 1516 O O . ASP B 1 10 ? 12.883 0.86 -13.219 1 61.03 10 ASP B O 1
ATOM 1520 N N . ASP B 1 11 ? 14.289 -1.076 -13.125 1 79.75 11 ASP B N 1
ATOM 1521 C CA . ASP B 1 11 ? 13.367 -1.651 -14.094 1 79.75 11 ASP B CA 1
ATOM 1522 C C . ASP B 1 11 ? 12.195 -2.344 -13.398 1 79.75 11 ASP B C 1
ATOM 1524 O O . ASP B 1 11 ? 12.359 -3.422 -12.828 1 79.75 11 ASP B O 1
ATOM 1528 N N . GLN B 1 12 ? 11.148 -1.745 -13.391 1 84.25 12 GLN B N 1
ATOM 1529 C CA . GLN B 1 12 ? 9.945 -2.244 -12.727 1 84.25 12 GLN B CA 1
ATOM 1530 C C . GLN B 1 12 ? 9.062 -3.023 -13.695 1 84.25 12 GLN B C 1
ATOM 1532 O O . GLN B 1 12 ? 7.891 -3.273 -13.406 1 84.25 12 GLN B O 1
ATOM 1537 N N . SER B 1 13 ? 9.688 -3.416 -14.789 1 89.31 13 SER B N 1
ATOM 1538 C CA . SER B 1 13 ? 8.93 -4.234 -15.734 1 89.31 13 SER B CA 1
ATOM 1539 C C . SER B 1 13 ? 8.625 -5.609 -15.148 1 89.31 13 SER B C 1
ATOM 1541 O O . SER B 1 13 ? 9.352 -6.098 -14.281 1 89.31 13 SER B O 1
ATOM 1543 N N . PRO B 1 14 ? 7.574 -6.211 -15.656 1 91.38 14 PRO B N 1
ATOM 1544 C CA . PRO B 1 14 ? 7.227 -7.547 -15.172 1 91.38 14 PRO B CA 1
ATOM 1545 C C . PRO B 1 14 ? 8.375 -8.547 -15.328 1 91.38 14 PRO B C 1
ATOM 1547 O O . PRO B 1 14 ? 8.617 -9.359 -14.43 1 91.38 14 PRO B O 1
ATOM 1550 N N . GLN B 1 15 ? 9.016 -8.508 -16.438 1 92.25 15 GLN B N 1
ATOM 1551 C CA . GLN B 1 15 ? 10.109 -9.438 -16.688 1 92.25 15 GLN B CA 1
ATOM 1552 C C . GLN B 1 15 ? 11.234 -9.242 -15.672 1 92.25 15 GLN B C 1
ATOM 1554 O O . GLN B 1 15 ? 11.797 -10.219 -15.172 1 92.25 15 GLN B O 1
ATOM 1559 N N . ALA B 1 16 ? 11.57 -8 -15.43 1 90.06 16 ALA B N 1
ATOM 1560 C CA . ALA B 1 16 ? 12.641 -7.707 -14.484 1 90.06 16 ALA B CA 1
ATOM 1561 C C . ALA B 1 16 ? 12.266 -8.156 -13.07 1 90.06 16 ALA B C 1
ATOM 1563 O O . ALA B 1 16 ? 13.086 -8.727 -12.352 1 90.06 16 ALA B O 1
ATOM 1564 N N . VAL B 1 17 ? 11.062 -7.922 -12.703 1 91.06 17 VAL B N 1
ATOM 1565 C CA . VAL B 1 17 ? 10.586 -8.273 -11.367 1 91.06 17 VAL B CA 1
ATOM 1566 C C . VAL B 1 17 ? 10.539 -9.789 -11.219 1 91.06 17 VAL B C 1
ATOM 1568 O O . VAL B 1 17 ? 10.977 -10.336 -10.203 1 91.06 17 VAL B O 1
ATOM 1571 N N . GLU B 1 18 ? 10.062 -10.406 -12.242 1 92.25 18 GLU B N 1
ATOM 1572 C CA . GLU B 1 18 ? 10.031 -11.867 -12.25 1 92.25 18 GLU B CA 1
ATOM 1573 C C . GLU B 1 18 ? 11.438 -12.445 -12.086 1 92.25 18 GLU B C 1
ATOM 1575 O O . GLU B 1 18 ? 11.648 -13.359 -11.297 1 92.25 18 GLU B O 1
ATOM 1580 N N . SER B 1 19 ? 12.297 -11.961 -12.867 1 90.69 19 SER B N 1
ATOM 1581 C CA . SER B 1 19 ? 13.68 -12.438 -12.805 1 90.69 19 SER B CA 1
ATOM 1582 C C . SER B 1 19 ? 14.281 -12.211 -11.422 1 90.69 19 SER B C 1
ATOM 1584 O O . SER B 1 19 ? 14.961 -13.086 -10.883 1 90.69 19 SER B O 1
ATOM 1586 N N . TRP B 1 20 ? 14.039 -11.055 -10.914 1 90.81 20 TRP B N 1
ATOM 1587 C CA . TRP B 1 20 ? 14.555 -10.742 -9.586 1 90.81 20 TRP B CA 1
ATOM 1588 C C . TRP B 1 20 ? 14.047 -11.742 -8.555 1 90.81 20 TRP B C 1
ATOM 1590 O O . TRP B 1 20 ? 14.828 -12.281 -7.762 1 90.81 20 TRP B O 1
ATOM 1600 N N . LEU B 1 21 ? 12.836 -12.047 -8.594 1 92.44 21 LEU B N 1
ATOM 1601 C CA . LEU B 1 21 ? 12.234 -12.922 -7.59 1 92.44 21 LEU B CA 1
ATOM 1602 C C . LEU B 1 21 ? 12.68 -14.367 -7.793 1 92.44 21 LEU B C 1
ATOM 1604 O O . LEU B 1 21 ? 12.844 -15.117 -6.828 1 92.44 21 LEU B O 1
ATOM 1608 N N . LEU B 1 22 ? 12.781 -14.711 -9.055 1 90.44 22 LEU B N 1
ATOM 1609 C CA . LEU B 1 22 ? 13.266 -16.062 -9.352 1 90.44 22 LEU B CA 1
ATOM 1610 C C . LEU B 1 22 ? 14.633 -16.297 -8.719 1 90.44 22 LEU B C 1
ATOM 1612 O O . LEU B 1 22 ? 14.938 -17.422 -8.305 1 90.44 22 LEU B O 1
ATOM 1616 N N . HIS B 1 23 ? 15.406 -15.281 -8.57 1 90.69 23 HIS B N 1
ATOM 1617 C CA . HIS B 1 23 ? 16.766 -15.414 -8.039 1 90.69 23 HIS B CA 1
ATOM 1618 C C . HIS B 1 23 ? 16.812 -15.023 -6.57 1 90.69 23 HIS B C 1
ATOM 1620 O O . HIS B 1 23 ? 17.891 -15.008 -5.969 1 90.69 23 HIS B O 1
ATOM 1626 N N . PHE B 1 24 ? 15.711 -14.805 -6.02 1 91.62 24 PHE B N 1
ATOM 1627 C CA . PHE B 1 24 ? 15.617 -14.312 -4.648 1 91.62 24 PHE B CA 1
ATOM 1628 C C . PHE B 1 24 ? 16.281 -15.281 -3.68 1 91.62 24 PHE B C 1
ATOM 1630 O O . PHE B 1 24 ? 16.922 -14.859 -2.705 1 91.62 24 PHE B O 1
ATOM 1637 N N . PRO B 1 25 ? 16.188 -16.562 -3.896 1 90 25 PRO B N 1
ATOM 1638 C CA . PRO B 1 25 ? 16.828 -17.484 -2.951 1 90 25 PRO B CA 1
ATOM 1639 C C . PRO B 1 25 ? 18.328 -17.25 -2.812 1 90 25 PRO B C 1
ATOM 1641 O O . PRO B 1 25 ? 18.938 -17.688 -1.837 1 90 25 PRO B O 1
ATOM 1644 N N . HIS B 1 26 ? 18.922 -16.531 -3.752 1 91.62 26 HIS B N 1
ATOM 1645 C CA . HIS B 1 26 ? 20.359 -16.234 -3.703 1 91.62 26 HIS B CA 1
ATOM 1646 C C . HIS B 1 26 ? 20.609 -14.82 -3.197 1 91.62 26 HIS B C 1
ATOM 1648 O O . HIS B 1 26 ? 21.75 -14.367 -3.148 1 91.62 26 HIS B O 1
ATOM 1654 N N . ALA B 1 27 ? 19.516 -14.172 -2.887 1 91.88 27 ALA B N 1
ATOM 1655 C CA . ALA B 1 27 ? 19.656 -12.789 -2.434 1 91.88 27 ALA B CA 1
ATOM 1656 C C . ALA B 1 27 ? 20.297 -12.734 -1.049 1 91.88 27 ALA B C 1
ATOM 1658 O O . ALA B 1 27 ? 20.078 -13.617 -0.219 1 91.88 27 ALA B O 1
ATOM 1659 N N . LYS B 1 28 ? 21.031 -11.711 -0.83 1 93.62 28 LYS B N 1
ATOM 1660 C CA . LYS B 1 28 ? 21.656 -11.469 0.472 1 93.62 28 LYS B CA 1
ATOM 1661 C C . LYS B 1 28 ? 20.922 -10.367 1.231 1 93.62 28 LYS B C 1
ATOM 1663 O O . LYS B 1 28 ? 20.672 -9.297 0.681 1 93.62 28 LYS B O 1
ATOM 1668 N N . PRO B 1 29 ? 20.578 -10.719 2.49 1 94.44 29 PRO B N 1
ATOM 1669 C CA . PRO B 1 29 ? 19.953 -9.664 3.291 1 94.44 29 PRO B CA 1
ATOM 1670 C C . PRO B 1 29 ? 20.938 -8.586 3.721 1 94.44 29 PRO B C 1
ATOM 1672 O O . PRO B 1 29 ? 22.094 -8.891 4.051 1 94.44 29 PRO B O 1
ATOM 1675 N N . GLN B 1 30 ? 20.5 -7.391 3.623 1 95.31 30 GLN B N 1
ATOM 1676 C CA . GLN B 1 30 ? 21.25 -6.242 4.109 1 95.31 30 GLN B CA 1
ATOM 1677 C C . GLN B 1 30 ? 20.453 -5.465 5.156 1 95.31 30 GLN B C 1
ATOM 1679 O O . GLN B 1 30 ? 19.406 -4.91 4.855 1 95.31 30 GLN B O 1
ATOM 1684 N N . PHE B 1 31 ? 21.047 -5.492 6.375 1 97.06 31 PHE B N 1
ATOM 1685 C CA . PHE B 1 31 ? 20.453 -4.668 7.418 1 97.06 31 PHE B CA 1
ATOM 1686 C C . PHE B 1 31 ? 20.578 -3.189 7.078 1 97.06 31 PHE B C 1
ATOM 1688 O O . PHE B 1 31 ? 21.656 -2.717 6.734 1 97.06 31 PHE B O 1
ATOM 1695 N N . THR B 1 32 ? 19.484 -2.482 7.125 1 96.69 32 THR B N 1
ATOM 1696 C CA . THR B 1 32 ? 19.422 -1.075 6.746 1 96.69 32 THR B CA 1
ATOM 1697 C C . THR B 1 32 ? 18.672 -0.262 7.801 1 96.69 32 THR B C 1
ATOM 1699 O O . THR B 1 32 ? 17.656 -0.711 8.336 1 96.69 32 THR B O 1
ATOM 1702 N N . LYS B 1 33 ? 19.219 0.881 8.117 1 97.94 33 LYS B N 1
ATOM 1703 C CA . LYS B 1 33 ? 18.547 1.834 9 1 97.94 33 LYS B CA 1
ATOM 1704 C C . LYS B 1 33 ? 18.297 3.158 8.289 1 97.94 33 LYS B C 1
ATOM 1706 O O . LYS B 1 33 ? 19.141 3.631 7.52 1 97.94 33 LYS B O 1
ATOM 1711 N N . LEU B 1 34 ? 17.188 3.697 8.516 1 97.94 34 LEU B N 1
ATOM 1712 C CA . LEU B 1 34 ? 16.859 5.039 8.047 1 97.94 34 LEU B CA 1
ATOM 1713 C C . LEU B 1 34 ? 16.312 5.895 9.195 1 97.94 34 LEU B C 1
ATOM 1715 O O . LEU B 1 34 ? 15.672 5.379 10.109 1 97.94 34 LEU B O 1
ATOM 1719 N N . HIS B 1 35 ? 16.625 7.113 9.141 1 98.44 35 HIS B N 1
ATOM 1720 C CA . HIS B 1 35 ? 16.156 8.102 10.102 1 98.44 35 HIS B CA 1
ATOM 1721 C C . HIS B 1 35 ? 15.719 9.391 9.406 1 98.44 35 HIS B C 1
ATOM 1723 O O . HIS B 1 35 ? 16.453 9.922 8.57 1 98.44 35 HIS B O 1
ATOM 1729 N N . PHE B 1 36 ? 14.516 9.836 9.703 1 98.44 36 PHE B N 1
ATOM 1730 C CA . PHE B 1 36 ? 14.016 11.07 9.109 1 98.44 36 PHE B CA 1
ATOM 1731 C C . PHE B 1 36 ? 12.859 11.625 9.93 1 98.44 36 PHE B C 1
ATOM 1733 O O . PHE B 1 36 ? 12.477 11.047 10.945 1 98.44 36 PHE B O 1
ATOM 1740 N N . PHE B 1 37 ? 12.344 12.727 9.469 1 98.44 37 PHE B N 1
ATOM 1741 C CA . PHE B 1 37 ? 11.211 13.367 10.125 1 98.44 37 PHE B CA 1
ATOM 1742 C C . PHE B 1 37 ? 10.008 13.414 9.188 1 98.44 37 PHE B C 1
ATOM 1744 O O . PHE B 1 37 ? 10.133 13.781 8.016 1 98.44 37 PHE B O 1
ATOM 1751 N N . LEU B 1 38 ? 8.938 12.969 9.711 1 98.44 38 LEU B N 1
ATOM 1752 C CA . LEU B 1 38 ? 7.652 13.109 9.039 1 98.44 38 LEU B CA 1
ATOM 1753 C C . LEU B 1 38 ? 6.949 14.391 9.469 1 98.44 38 LEU B C 1
ATOM 1755 O O . LEU B 1 38 ? 6.559 14.531 10.633 1 98.44 38 LEU B O 1
ATOM 1759 N N . ASN B 1 39 ? 6.711 15.32 8.539 1 97.69 39 ASN B N 1
ATOM 1760 C CA . ASN B 1 39 ? 6.188 16.641 8.859 1 97.69 39 ASN B CA 1
ATOM 1761 C C . ASN B 1 39 ? 4.703 16.75 8.516 1 97.69 39 ASN B C 1
ATOM 1763 O O . ASN B 1 39 ? 4.355 17.203 7.414 1 97.69 39 ASN B O 1
ATOM 1767 N N . ASN B 1 40 ? 3.895 16.359 9.414 1 97.06 40 ASN B N 1
ATOM 1768 C CA . ASN B 1 40 ? 2.451 16.469 9.234 1 97.06 40 ASN B CA 1
ATOM 1769 C C . ASN B 1 40 ? 1.943 17.844 9.633 1 97.06 40 ASN B C 1
ATOM 1771 O O . ASN B 1 40 ? 1.276 18 10.656 1 97.06 40 ASN B O 1
ATOM 1775 N N . ILE B 1 41 ? 2.141 18.797 8.789 1 95 41 ILE B N 1
ATOM 1776 C CA . ILE B 1 41 ? 1.776 20.188 9.039 1 95 41 ILE B CA 1
ATOM 1777 C C . ILE B 1 41 ? 0.399 20.469 8.445 1 95 41 ILE B C 1
ATOM 1779 O O . ILE B 1 41 ? 0.19 20.312 7.238 1 95 41 ILE B O 1
ATOM 1783 N N . LEU B 1 42 ? -0.483 20.938 9.273 1 94 42 LEU B N 1
ATOM 1784 C CA . LEU B 1 42 ? -1.887 21.047 8.891 1 94 42 LEU B CA 1
ATOM 1785 C C . LEU B 1 42 ? -2.24 22.484 8.508 1 94 42 LEU B C 1
ATOM 1787 O O . LEU B 1 42 ? -3.211 22.719 7.785 1 94 42 LEU B O 1
ATOM 1791 N N . ASN B 1 43 ? -1.547 23.406 9.055 1 90.69 43 ASN B N 1
ATOM 1792 C CA . ASN B 1 43 ? -1.862 24.812 8.812 1 90.69 43 ASN B CA 1
ATOM 1793 C C . ASN B 1 43 ? -1.021 25.391 7.684 1 90.69 43 ASN B C 1
ATOM 1795 O O . ASN B 1 43 ? -0.317 26.391 7.875 1 90.69 43 ASN B O 1
ATOM 1799 N N . LYS B 1 44 ? -0.978 24.828 6.68 1 87.62 44 LYS B N 1
ATOM 1800 C CA . LYS B 1 44 ? -0.368 25.266 5.426 1 87.62 44 LYS B CA 1
ATOM 1801 C C . LYS B 1 44 ? -1.292 24.984 4.242 1 87.62 44 LYS B C 1
ATOM 1803 O O . LYS B 1 44 ? -2.346 24.359 4.402 1 87.62 44 LYS B O 1
ATOM 1808 N N . ASP B 1 45 ? -0.859 25.547 3.082 1 88.25 45 ASP B N 1
ATOM 1809 C CA . ASP B 1 45 ? -1.633 25.344 1.86 1 88.25 45 ASP B CA 1
ATOM 1810 C C . ASP B 1 45 ? -0.763 24.766 0.749 1 88.25 45 ASP B C 1
ATOM 1812 O O . ASP B 1 45 ? 0.158 25.422 0.264 1 88.25 45 ASP B O 1
ATOM 1816 N N . PRO B 1 46 ? -1.078 23.562 0.388 1 91.25 46 PRO B N 1
ATOM 1817 C CA . PRO B 1 46 ? -2.062 22.641 0.97 1 91.25 46 PRO B CA 1
ATOM 1818 C C . PRO B 1 46 ? -1.572 21.984 2.26 1 91.25 46 PRO B C 1
ATOM 1820 O O . PRO B 1 46 ? -0.363 21.844 2.465 1 91.25 46 PRO B O 1
ATOM 1823 N N . PRO B 1 47 ? -2.549 21.641 3.09 1 95.25 47 PRO B N 1
ATOM 1824 C CA . PRO B 1 47 ? -2.141 20.891 4.289 1 95.25 47 PRO B CA 1
ATOM 1825 C C . PRO B 1 47 ? -1.553 19.531 3.969 1 95.25 47 PRO B C 1
ATOM 1827 O O . PRO B 1 47 ? -1.881 18.938 2.938 1 95.25 47 PRO B O 1
ATOM 1830 N N . ALA B 1 48 ? -0.721 19 4.844 1 96.75 48 ALA B N 1
ATOM 1831 C CA . ALA B 1 48 ? -0.082 17.688 4.656 1 96.75 48 ALA B CA 1
ATOM 1832 C C . ALA B 1 48 ? -1.11 16.562 4.688 1 96.75 48 ALA B C 1
ATOM 1834 O O . ALA B 1 48 ? -0.885 15.492 4.117 1 96.75 48 ALA B O 1
ATOM 1835 N N . SER B 1 49 ? -2.133 16.75 5.477 1 97.38 49 SER B N 1
ATOM 1836 C CA . SER B 1 49 ? -3.217 15.773 5.508 1 97.38 49 SER B CA 1
ATOM 1837 C C . SER B 1 49 ? -4.578 16.469 5.551 1 97.38 49 SER B C 1
ATOM 1839 O O . SER B 1 49 ? -4.688 17.609 5.996 1 97.38 49 SER B O 1
ATOM 1841 N N . THR B 1 50 ? -5.582 15.758 5.066 1 96.69 50 THR B N 1
ATOM 1842 C CA . THR B 1 50 ? -6.934 16.312 5.012 1 96.69 50 THR B CA 1
ATOM 1843 C C . THR B 1 50 ? -7.961 15.258 5.41 1 96.69 50 THR B C 1
ATOM 1845 O O . THR B 1 50 ? -7.816 14.078 5.078 1 96.69 50 THR B O 1
ATOM 1848 N N . PRO B 1 51 ? -8.992 15.688 6.211 1 97 51 PRO B N 1
ATOM 1849 C CA . PRO B 1 51 ? -10.07 14.734 6.496 1 97 51 PRO B CA 1
ATOM 1850 C C . PRO B 1 51 ? -10.867 14.359 5.254 1 97 51 PRO B C 1
ATOM 1852 O O . PRO B 1 51 ? -11.141 15.211 4.406 1 97 51 PRO B O 1
ATOM 1855 N N . VAL B 1 52 ? -11.281 13.148 5.184 1 97.31 52 VAL B N 1
ATOM 1856 C CA . VAL B 1 52 ? -12.055 12.727 4.016 1 97.31 52 VAL B CA 1
ATOM 1857 C C . VAL B 1 52 ? -13.359 12.07 4.469 1 97.31 52 VAL B C 1
ATOM 1859 O O . VAL B 1 52 ? -14.297 11.945 3.682 1 97.31 52 VAL B O 1
ATOM 1862 N N . ALA B 1 53 ? -13.398 11.641 5.715 1 96.06 53 ALA B N 1
ATOM 1863 C CA . ALA B 1 53 ? -14.594 11.023 6.277 1 96.06 53 ALA B CA 1
ATOM 1864 C C . ALA B 1 53 ? -14.594 11.117 7.801 1 96.06 53 ALA B C 1
ATOM 1866 O O . ALA B 1 53 ? -13.531 11.227 8.422 1 96.06 53 ALA B O 1
ATOM 1867 N N . LYS B 1 54 ? -15.781 11.109 8.375 1 95.31 54 LYS B N 1
ATOM 1868 C CA . LYS B 1 54 ? -15.938 11.023 9.828 1 95.31 54 LYS B CA 1
ATOM 1869 C C . LYS B 1 54 ? -17.297 10.43 10.195 1 95.31 54 LYS B C 1
ATOM 1871 O O . LYS B 1 54 ? -18.25 10.508 9.422 1 95.31 54 LYS B O 1
ATOM 1876 N N . ALA B 1 55 ? -17.266 9.938 11.391 1 93.75 55 ALA B N 1
ATOM 1877 C CA . ALA B 1 55 ? -18.547 9.477 11.938 1 93.75 55 ALA B CA 1
ATOM 1878 C C . ALA B 1 55 ? -19.406 10.648 12.375 1 93.75 55 ALA B C 1
ATOM 1880 O O . ALA B 1 55 ? -18.906 11.734 12.648 1 93.75 55 ALA B O 1
ATOM 1881 N N . ASN B 1 56 ? -20.656 10.359 12.477 1 93.44 56 ASN B N 1
ATOM 1882 C CA . ASN B 1 56 ? -21.562 11.391 12.945 1 93.44 56 ASN B CA 1
ATOM 1883 C C . ASN B 1 56 ? -21.25 11.805 14.383 1 93.44 56 ASN B C 1
ATOM 1885 O O . ASN B 1 56 ? -21.547 12.938 14.781 1 93.44 56 ASN B O 1
ATOM 1889 N N . THR B 1 57 ? -20.578 10.898 15.125 1 92.94 57 THR B N 1
ATOM 1890 C CA . THR B 1 57 ? -20.328 11.141 16.547 1 92.94 57 THR B CA 1
ATOM 1891 C C . THR B 1 57 ? -18.922 11.695 16.75 1 92.94 57 THR B C 1
ATOM 1893 O O . THR B 1 57 ? -18.531 12 17.875 1 92.94 57 THR B O 1
ATOM 1896 N N . THR B 1 58 ? -18.188 11.867 15.703 1 95.19 58 THR B N 1
ATOM 1897 C CA . THR B 1 58 ? -16.781 12.242 15.82 1 95.19 58 THR B CA 1
ATOM 1898 C C . THR B 1 58 ? -16.641 13.57 16.562 1 95.19 58 THR B C 1
ATOM 1900 O O . THR B 1 58 ? -15.812 13.695 17.469 1 95.19 58 THR B O 1
ATOM 1903 N N . ASP B 1 59 ? -17.5 14.484 16.234 1 92.94 59 ASP B N 1
ATOM 1904 C CA . ASP B 1 59 ? -17.359 15.828 16.797 1 92.94 59 ASP B CA 1
ATOM 1905 C C . ASP B 1 59 ? -17.781 15.859 18.266 1 92.94 59 ASP B C 1
ATOM 1907 O O . ASP B 1 59 ? -17.422 16.781 19 1 92.94 59 ASP B O 1
ATOM 1911 N N . SER B 1 60 ? -18.484 14.891 18.609 1 91.56 60 SER B N 1
ATOM 1912 C CA . SER B 1 60 ? -18.906 14.812 20 1 91.56 60 SER B CA 1
ATOM 1913 C C . SER B 1 60 ? -17.828 14.203 20.891 1 91.56 60 SER B C 1
ATOM 1915 O O . SER B 1 60 ? -17.906 14.242 22.109 1 91.56 60 SER B O 1
ATOM 1917 N N . ASN B 1 61 ? -16.844 13.641 20.281 1 89.94 61 ASN B N 1
ATOM 1918 C CA . ASN B 1 61 ? -15.703 13.055 20.984 1 89.94 61 ASN B CA 1
ATOM 1919 C C . ASN B 1 61 ? -14.383 13.672 20.516 1 89.94 61 ASN B C 1
ATOM 1921 O O . ASN B 1 61 ? -13.531 12.977 19.969 1 89.94 61 ASN B O 1
ATOM 1925 N N . PRO B 1 62 ? -14.164 14.898 20.812 1 88.12 62 PRO B N 1
ATOM 1926 C CA . PRO B 1 62 ? -12.992 15.578 20.266 1 88.12 62 PRO B CA 1
ATOM 1927 C C . PRO B 1 62 ? -11.68 15.078 20.844 1 88.12 62 PRO B C 1
ATOM 1929 O O . PRO B 1 62 ? -10.625 15.211 20.219 1 88.12 62 PRO B O 1
ATOM 1932 N N . ASP B 1 63 ? -11.727 14.414 21.984 1 91.44 63 ASP B N 1
ATOM 1933 C CA . ASP B 1 63 ? -10.5 13.945 22.625 1 91.44 63 ASP B CA 1
ATOM 1934 C C . ASP B 1 63 ? -9.875 12.797 21.828 1 91.44 63 ASP B C 1
ATOM 1936 O O . ASP B 1 63 ? -8.648 12.703 21.734 1 91.44 63 ASP B O 1
ATOM 1940 N N . THR B 1 64 ? -10.719 12.031 21.25 1 93.75 64 THR B N 1
ATOM 1941 C CA . THR B 1 64 ? -10.188 10.844 20.578 1 93.75 64 THR B CA 1
ATOM 1942 C C . THR B 1 64 ? -10.297 10.977 19.062 1 93.75 64 THR B C 1
ATOM 1944 O O . THR B 1 64 ? -9.602 10.281 18.328 1 93.75 64 THR B O 1
ATOM 1947 N N . SER B 1 65 ? -11.305 11.789 18.625 1 95.12 65 SER B N 1
ATOM 1948 C CA . SER B 1 65 ? -11.602 11.945 17.203 1 95.12 65 SER B CA 1
ATOM 1949 C C . SER B 1 65 ? -11.984 10.617 16.578 1 95.12 65 SER B C 1
ATOM 1951 O O . SER B 1 65 ? -11.734 10.398 15.391 1 95.12 65 SER B O 1
ATOM 1953 N N . PHE B 1 66 ? -12.594 9.703 17.391 1 96 66 PHE B N 1
ATOM 1954 C CA . PHE B 1 66 ? -12.93 8.367 16.906 1 96 66 PHE B CA 1
ATOM 1955 C C . PHE B 1 66 ? -13.797 8.445 15.656 1 96 66 PHE B C 1
ATOM 1957 O O . PHE B 1 66 ? -14.781 9.18 15.625 1 96 66 PHE B O 1
ATOM 1964 N N . GLY B 1 67 ? -13.305 7.77 14.594 1 96.75 67 GLY B N 1
ATOM 1965 C CA . GLY B 1 67 ? -14.086 7.699 13.367 1 96.75 67 GLY B CA 1
ATOM 1966 C C . GLY B 1 67 ? -13.617 8.68 12.305 1 96.75 67 GLY B C 1
ATOM 1967 O O . GLY B 1 67 ? -14.109 8.664 11.18 1 96.75 67 GLY B O 1
ATOM 1968 N N . LEU B 1 68 ? -12.695 9.469 12.594 1 97.25 68 LEU B N 1
ATOM 1969 C CA . LEU B 1 68 ? -12.125 10.398 11.625 1 97.25 68 LEU B CA 1
ATOM 1970 C C . LEU B 1 68 ? -11.109 9.688 10.734 1 97.25 68 LEU B C 1
ATOM 1972 O O . LEU B 1 68 ? -10.281 8.914 11.219 1 97.25 68 LEU B O 1
ATOM 1976 N N . VAL B 1 69 ? -11.258 9.891 9.391 1 97.69 69 VAL B N 1
ATOM 1977 C CA . VAL B 1 69 ? -10.32 9.367 8.398 1 97.69 69 VAL B CA 1
ATOM 1978 C C . VAL B 1 69 ? -9.641 10.531 7.676 1 97.69 69 VAL B C 1
ATOM 1980 O O . VAL B 1 69 ? -10.305 11.453 7.211 1 97.69 69 VAL B O 1
ATOM 1983 N N . ARG B 1 70 ? -8.328 10.445 7.574 1 98 70 ARG B N 1
ATOM 1984 C CA . ARG B 1 70 ? -7.547 11.461 6.867 1 98 70 ARG B CA 1
ATOM 1985 C C . ARG B 1 70 ? -6.66 10.828 5.805 1 98 70 ARG B C 1
ATOM 1987 O O . ARG B 1 70 ? -6.207 9.688 5.965 1 98 70 ARG B O 1
ATOM 1994 N N . VAL B 1 71 ? -6.477 11.562 4.73 1 98.62 71 VAL B N 1
ATOM 1995 C CA . VAL B 1 71 ? -5.48 11.234 3.713 1 98.62 71 VAL B CA 1
ATOM 1996 C C . VAL B 1 71 ? -4.266 12.141 3.869 1 98.62 71 VAL B C 1
ATOM 1998 O O . VAL B 1 71 ? -4.406 13.344 4.105 1 98.62 71 VAL B O 1
ATOM 2001 N N . ILE B 1 72 ? -3.107 11.523 3.727 1 98.38 72 ILE B N 1
ATOM 2002 C CA . ILE B 1 72 ? -1.892 12.258 4.062 1 98.38 72 ILE B CA 1
ATOM 2003 C C . ILE B 1 72 ? -0.921 12.219 2.885 1 98.38 72 ILE B C 1
ATOM 2005 O O . ILE B 1 72 ? -0.815 11.195 2.195 1 98.38 72 ILE B O 1
ATOM 2009 N N . ASP B 1 73 ? -0.24 13.258 2.6 1 98.62 73 ASP B N 1
ATOM 2010 C CA . ASP B 1 73 ? 0.936 13.477 1.762 1 98.62 73 ASP B CA 1
ATOM 2011 C C . ASP B 1 73 ? 1.903 14.453 2.42 1 98.62 73 ASP B C 1
ATOM 2013 O O . ASP B 1 73 ? 1.912 15.641 2.088 1 98.62 73 ASP B O 1
ATOM 2017 N N . ALA B 1 74 ? 2.75 13.953 3.291 1 98.5 74 ALA B N 1
ATOM 2018 C CA . ALA B 1 74 ? 3.598 14.797 4.133 1 98.5 74 ALA B CA 1
ATOM 2019 C C . ALA B 1 74 ? 5.07 14.633 3.758 1 98.5 74 ALA B C 1
ATOM 2021 O O . ALA B 1 74 ? 5.543 13.523 3.531 1 98.5 74 ALA B O 1
ATOM 2022 N N . PRO B 1 75 ? 5.781 15.695 3.773 1 98.25 75 PRO B N 1
ATOM 2023 C CA . PRO B 1 75 ? 7.203 15.578 3.443 1 98.25 75 PRO B CA 1
ATOM 2024 C C . PRO B 1 75 ? 8 14.844 4.52 1 98.25 75 PRO B C 1
ATOM 2026 O O . PRO B 1 75 ? 7.734 15.008 5.711 1 98.25 75 PRO B O 1
ATOM 2029 N N . LEU B 1 76 ? 8.906 14.031 4.051 1 98.56 76 LEU B N 1
ATOM 2030 C CA . LEU B 1 76 ? 9.961 13.43 4.859 1 98.56 76 LEU B CA 1
ATOM 2031 C C . LEU B 1 76 ? 11.266 14.219 4.727 1 98.56 76 LEU B C 1
ATOM 2033 O O . LEU B 1 76 ? 11.742 14.445 3.613 1 98.56 76 LEU B O 1
ATOM 2037 N N . THR B 1 77 ? 11.852 14.562 5.887 1 98.5 77 THR B N 1
ATOM 2038 C CA . THR B 1 77 ? 13.039 15.406 5.824 1 98.5 77 THR B CA 1
ATOM 2039 C C . THR B 1 77 ? 14.148 14.844 6.715 1 98.5 77 THR B C 1
ATOM 2041 O O . THR B 1 77 ? 13.875 14.078 7.645 1 98.5 77 THR B O 1
ATOM 2044 N N . GLU B 1 78 ? 15.352 15.258 6.398 1 97.06 78 GLU B N 1
ATOM 2045 C CA . GLU B 1 78 ? 16.5 14.82 7.176 1 97.06 78 GLU B CA 1
ATOM 2046 C C . GLU B 1 78 ? 16.516 15.469 8.555 1 97.06 78 GLU B C 1
ATOM 2048 O O . GLU B 1 78 ? 17.031 14.891 9.516 1 97.06 78 GLU B O 1
ATOM 2053 N N . GLN B 1 79 ? 15.984 16.672 8.57 1 95.88 79 GLN B N 1
ATOM 2054 C CA . GLN B 1 79 ? 15.797 17.438 9.805 1 95.88 79 GLN B CA 1
ATOM 2055 C C . GLN B 1 79 ? 14.367 17.938 9.922 1 95.88 79 GLN B C 1
ATOM 2057 O O . GLN B 1 79 ? 13.648 18.031 8.922 1 95.88 79 GLN B O 1
ATOM 2062 N N . SER B 1 80 ? 14.039 18.172 11.172 1 94.12 80 SER B N 1
ATOM 2063 C CA . SER B 1 80 ? 12.688 18.688 11.359 1 94.12 80 SER B CA 1
ATOM 2064 C C . SER B 1 80 ? 12.523 20.062 10.727 1 94.12 80 SER B C 1
ATOM 2066 O O . SER B 1 80 ? 13.422 20.906 10.82 1 94.12 80 SER B O 1
ATOM 2068 N N . LEU B 1 81 ? 11.383 20.297 10.203 1 92.19 81 LEU B N 1
ATOM 2069 C CA . LEU B 1 81 ? 11.141 21.594 9.57 1 92.19 81 LEU B CA 1
ATOM 2070 C C . LEU B 1 81 ? 11.008 22.688 10.617 1 92.19 81 LEU B C 1
ATOM 2072 O O . LEU B 1 81 ? 11.172 23.875 10.305 1 92.19 81 LEU B O 1
ATOM 2076 N N . THR B 1 82 ? 10.656 22.312 11.844 1 89.19 82 THR B N 1
ATOM 2077 C CA . THR B 1 82 ? 10.57 23.312 12.906 1 89.19 82 THR B CA 1
ATOM 2078 C C . THR B 1 82 ? 11.969 23.812 13.289 1 89.19 82 THR B C 1
ATOM 2080 O O . THR B 1 82 ? 12.141 24.984 13.633 1 89.19 82 THR B O 1
ATOM 2083 N N . ASP B 1 83 ? 12.938 22.969 13.25 1 90.81 83 ASP B N 1
ATOM 2084 C CA . ASP B 1 83 ? 14.305 23.328 13.609 1 90.81 83 ASP B CA 1
ATOM 2085 C C . ASP B 1 83 ? 15.047 23.922 12.414 1 90.81 83 ASP B C 1
ATOM 2087 O O . ASP B 1 83 ? 15.914 24.781 12.578 1 90.81 83 ASP B O 1
ATOM 2091 N N . GLN B 1 84 ? 14.789 23.469 11.258 1 91.69 84 GLN B N 1
ATOM 2092 C CA . GLN B 1 84 ? 15.453 23.875 10.023 1 91.69 84 GLN B CA 1
ATOM 2093 C C . GLN B 1 84 ? 14.445 24.031 8.891 1 91.69 84 GLN B C 1
ATOM 2095 O O . GLN B 1 84 ? 14.266 23.125 8.078 1 91.69 84 GLN B O 1
ATOM 2100 N N . PRO B 1 85 ? 14.031 25.297 8.844 1 87.62 85 PRO B N 1
ATOM 2101 C CA . PRO B 1 85 ? 13.18 25.547 7.68 1 87.62 85 PRO B CA 1
ATOM 2102 C C . PRO B 1 85 ? 13.891 25.25 6.359 1 87.62 85 PRO B C 1
ATOM 2104 O O . PRO B 1 85 ? 15.078 25.562 6.215 1 87.62 85 PRO B O 1
ATOM 2107 N N . GLY B 1 86 ? 13.57 24.578 5.562 1 91.06 86 GLY B N 1
ATOM 2108 C CA . GLY B 1 86 ? 14.195 24.266 4.285 1 91.06 86 GLY B CA 1
ATOM 2109 C C . GLY B 1 86 ? 14.945 22.953 4.297 1 91.06 86 GLY B C 1
ATOM 2110 O O . GLY B 1 86 ? 15.742 22.672 3.391 1 91.06 86 GLY B O 1
ATOM 2111 N N . ALA B 1 87 ? 14.812 22.297 5.379 1 95.12 87 ALA B N 1
ATOM 2112 C CA . ALA B 1 87 ? 15.438 20.984 5.43 1 95.12 87 ALA B CA 1
ATOM 2113 C C . ALA B 1 87 ? 15.203 20.203 4.137 1 95.12 87 ALA B C 1
ATOM 2115 O O . ALA B 1 87 ? 14.141 20.328 3.521 1 95.12 87 ALA B O 1
ATOM 2116 N N . LYS B 1 88 ? 16.203 19.438 3.781 1 97.06 88 LYS B N 1
ATOM 2117 C CA . LYS B 1 88 ? 16.125 18.656 2.549 1 97.06 88 LYS B CA 1
ATOM 2118 C C . LYS B 1 88 ? 14.992 17.625 2.617 1 97.06 88 LYS B C 1
ATOM 2120 O O . LYS B 1 88 ? 14.914 16.844 3.564 1 97.06 88 LYS B O 1
ATOM 2125 N N . VAL B 1 89 ? 14.195 17.719 1.607 1 97.88 89 VAL B N 1
ATOM 2126 C CA . VAL B 1 89 ? 13.125 16.734 1.457 1 97.88 89 VAL B CA 1
ATOM 2127 C C . VAL B 1 89 ? 13.672 15.484 0.76 1 97.88 89 VAL B C 1
ATOM 2129 O O . VAL B 1 89 ? 14.242 15.578 -0.329 1 97.88 89 VAL B O 1
ATOM 2132 N N . ILE B 1 90 ? 13.453 14.32 1.393 1 98.19 90 ILE B N 1
ATOM 2133 C CA . ILE B 1 90 ? 13.992 13.094 0.818 1 98.19 90 ILE B CA 1
ATOM 2134 C C . ILE B 1 90 ? 12.852 12.234 0.279 1 98.19 90 ILE B C 1
ATOM 2136 O O . ILE B 1 90 ? 13.094 11.203 -0.354 1 98.19 90 ILE B O 1
ATOM 2140 N N . GLY B 1 91 ? 11.617 12.562 0.571 1 98.19 91 GLY B N 1
ATOM 2141 C CA . GLY B 1 91 ? 10.438 11.828 0.126 1 98.19 91 GLY B CA 1
ATOM 2142 C C . GLY B 1 91 ? 9.148 12.328 0.748 1 98.19 91 GLY B C 1
ATOM 2143 O O . GLY B 1 91 ? 9.086 13.461 1.234 1 98.19 91 GLY B O 1
ATOM 2144 N N . TYR B 1 92 ? 8.156 11.414 0.68 1 98.69 92 TYR B N 1
ATOM 2145 C CA . TYR B 1 92 ? 6.836 11.758 1.192 1 98.69 92 TYR B CA 1
ATOM 2146 C C . TYR B 1 92 ? 6.176 10.547 1.851 1 98.69 92 TYR B C 1
ATOM 2148 O O . TYR B 1 92 ? 6.344 9.414 1.395 1 98.69 92 TYR B O 1
ATOM 2156 N N . CYS B 1 93 ? 5.48 10.812 2.891 1 98.75 93 CYS B N 1
ATOM 2157 C CA . CYS B 1 93 ? 4.57 9.844 3.486 1 98.75 93 CYS B CA 1
ATOM 2158 C C . CYS B 1 93 ? 3.18 9.945 2.871 1 98.75 93 CYS B C 1
ATOM 2160 O O . CYS B 1 93 ? 2.496 10.961 3.035 1 98.75 93 CYS B O 1
ATOM 2162 N N . GLN B 1 94 ? 2.773 8.898 2.213 1 98.69 94 GLN B N 1
ATOM 2163 C CA . GLN B 1 94 ? 1.503 8.914 1.494 1 98.69 94 GLN B CA 1
ATOM 2164 C C . GLN B 1 94 ? 0.605 7.762 1.942 1 98.69 94 GLN B C 1
ATOM 2166 O O . GLN B 1 94 ? 1.079 6.645 2.152 1 98.69 94 GLN B O 1
ATOM 2171 N N . GLY B 1 95 ? -0.695 8.078 2.137 1 98.31 95 GLY B N 1
ATOM 2172 C CA . GLY B 1 95 ? -1.659 7.051 2.492 1 98.31 95 GLY B CA 1
ATOM 2173 C C . GLY B 1 95 ? -2.816 7.578 3.318 1 98.31 95 GLY B C 1
ATOM 2174 O O . GLY B 1 95 ? -3.379 8.633 3.01 1 98.31 95 GLY B O 1
ATOM 2175 N N . MET B 1 96 ? -3.143 6.715 4.316 1 97.88 96 MET B N 1
ATOM 2176 C CA . MET B 1 96 ? -4.285 7.062 5.16 1 97.88 96 MET B CA 1
ATOM 2177 C C . MET B 1 96 ? -3.996 6.746 6.621 1 97.88 96 MET B C 1
ATOM 2179 O O . MET B 1 96 ? -3.277 5.789 6.926 1 97.88 96 MET B O 1
ATOM 2183 N N . TYR B 1 97 ? -4.609 7.531 7.43 1 97.5 97 TYR B N 1
ATOM 2184 C CA . TYR B 1 97 ? -4.676 7.137 8.836 1 97.5 97 TYR B CA 1
ATOM 2185 C C . TYR B 1 97 ? -6.062 7.398 9.406 1 97.5 97 TYR B C 1
ATOM 2187 O O . TYR B 1 97 ? -6.73 8.359 9.016 1 97.5 97 TYR B O 1
ATOM 2195 N N . THR B 1 98 ? -6.48 6.516 10.289 1 97.69 98 THR B N 1
ATOM 2196 C CA . THR B 1 98 ? -7.832 6.492 10.844 1 97.69 98 THR B CA 1
ATOM 2197 C C . THR B 1 98 ? -7.789 6.484 12.367 1 97.69 98 THR B C 1
ATOM 2199 O O . THR B 1 98 ? -7.098 5.66 12.969 1 97.69 98 THR B O 1
ATOM 2202 N N . PHE B 1 99 ? -8.516 7.41 12.938 1 97.06 99 PHE B N 1
ATOM 2203 C CA . PHE B 1 99 ? -8.688 7.355 14.383 1 97.06 99 PHE B CA 1
ATOM 2204 C C . PHE B 1 99 ? -9.641 6.234 14.766 1 97.06 99 PHE B C 1
ATOM 2206 O O . PHE B 1 99 ? -10.852 6.336 14.547 1 97.06 99 PHE B O 1
ATOM 2213 N N . ALA B 1 100 ? -9.078 5.223 15.508 1 97.06 100 ALA B N 1
ATOM 2214 C CA . ALA B 1 100 ? -9.805 3.957 15.586 1 97.06 100 ALA B CA 1
ATOM 2215 C C . ALA B 1 100 ? -9.914 3.477 17.031 1 97.06 100 ALA B C 1
ATOM 2217 O O . ALA B 1 100 ? -10.148 2.291 17.281 1 97.06 100 ALA B O 1
ATOM 2218 N N . ALA B 1 101 ? -9.664 4.293 18.016 1 95.75 101 ALA B N 1
ATOM 2219 C CA . ALA B 1 101 ? -9.828 3.934 19.422 1 95.75 101 ALA B CA 1
ATOM 2220 C C . ALA B 1 101 ? -10.852 4.84 20.109 1 95.75 101 ALA B C 1
ATOM 2222 O O . ALA B 1 101 ? -10.734 6.066 20.047 1 95.75 101 ALA B O 1
ATOM 2223 N N . GLN B 1 102 ? -11.742 4.273 20.859 1 94.81 102 GLN B N 1
ATOM 2224 C CA . GLN B 1 102 ? -12.82 5.023 21.484 1 94.81 102 GLN B CA 1
ATOM 2225 C C . GLN B 1 102 ? -12.352 5.703 22.766 1 94.81 102 GLN B C 1
ATOM 2227 O O . GLN B 1 102 ? -12.844 6.777 23.125 1 94.81 102 GLN B O 1
ATOM 2232 N N . GLU B 1 103 ? -11.406 5.129 23.453 1 94.38 103 GLU B N 1
ATOM 2233 C CA . GLU B 1 103 ? -11.047 5.609 24.781 1 94.38 103 GLU B CA 1
ATOM 2234 C C . GLU B 1 103 ? -9.68 6.293 24.781 1 94.38 103 GLU B C 1
ATOM 2236 O O . GLU B 1 103 ? -9.289 6.922 25.766 1 94.38 103 GLU B O 1
ATOM 2241 N N . GLU B 1 104 ? -8.961 6.078 23.703 1 95.88 104 GLU B N 1
ATOM 2242 C CA . GLU B 1 104 ? -7.648 6.688 23.516 1 95.88 104 GLU B CA 1
ATOM 2243 C C . GLU B 1 104 ? -7.52 7.312 22.141 1 95.88 104 GLU B C 1
ATOM 2245 O O . GLU B 1 104 ? -8.188 6.887 21.188 1 95.88 104 GLU B O 1
ATOM 2250 N N . ARG B 1 105 ? -6.688 8.328 22.031 1 95.12 105 ARG B N 1
ATOM 2251 C CA . ARG B 1 105 ? -6.406 8.898 20.719 1 95.12 105 ARG B CA 1
ATOM 2252 C C . ARG B 1 105 ? -5.355 8.086 19.984 1 95.12 105 ARG B C 1
ATOM 2254 O O . ARG B 1 105 ? -4.152 8.273 20.188 1 95.12 105 ARG B O 1
ATOM 2261 N N . ALA B 1 106 ? -5.875 7.191 19.172 1 96.94 106 ALA B N 1
ATOM 2262 C CA . ALA B 1 106 ? -5 6.27 18.453 1 96.94 106 ALA B CA 1
ATOM 2263 C C . ALA B 1 106 ? -5.445 6.105 17 1 96.94 106 ALA B C 1
ATOM 2265 O O . ALA B 1 106 ? -6.645 6.062 16.719 1 96.94 106 ALA B O 1
ATOM 2266 N N . THR B 1 107 ? -4.414 6.004 16.172 1 97.19 107 THR B N 1
ATOM 2267 C CA . THR B 1 107 ? -4.727 5.883 14.75 1 97.19 107 THR B CA 1
ATOM 2268 C C . THR B 1 107 ? -4.23 4.547 14.195 1 97.19 107 THR B C 1
ATOM 2270 O O . THR B 1 107 ? -3.242 3.996 14.688 1 97.19 107 THR B O 1
ATOM 2273 N N . LEU B 1 108 ? -4.98 3.961 13.25 1 97 108 LEU B N 1
ATOM 2274 C CA . LEU B 1 108 ? -4.473 2.949 12.328 1 97 108 LEU B CA 1
ATOM 2275 C C . LEU B 1 108 ? -3.709 3.598 11.18 1 97 108 LEU B C 1
ATOM 2277 O O . LEU B 1 108 ? -4.27 4.406 10.438 1 97 108 LEU B O 1
ATOM 2281 N N . MET B 1 109 ? -2.484 3.238 11.039 1 96.56 109 MET B N 1
ATOM 2282 C CA . MET B 1 109 ? -1.624 3.785 10 1 96.56 109 MET B CA 1
ATOM 2283 C C . MET B 1 109 ? -1.528 2.83 8.812 1 96.56 109 MET B C 1
ATOM 2285 O O . MET B 1 109 ? -1.119 1.679 8.969 1 96.56 109 MET B O 1
ATOM 2289 N N . THR B 1 110 ? -1.929 3.186 7.691 1 97.44 110 THR B N 1
ATOM 2290 C CA . THR B 1 110 ? -1.781 2.523 6.398 1 97.44 110 THR B CA 1
ATOM 2291 C C . THR B 1 110 ? -1.062 3.428 5.406 1 97.44 110 THR B C 1
ATOM 2293 O O . THR B 1 110 ? -1.699 4.211 4.695 1 97.44 110 THR B O 1
ATOM 2296 N N . LEU B 1 111 ? 0.275 3.283 5.32 1 98.06 111 LEU B N 1
ATOM 2297 C CA . LEU B 1 111 ? 1.066 4.328 4.684 1 98.06 111 LEU B CA 1
ATOM 2298 C C . LEU B 1 111 ? 2.176 3.727 3.826 1 98.06 111 LEU B C 1
ATOM 2300 O O . LEU B 1 111 ? 2.637 2.613 4.094 1 98.06 111 LEU B O 1
ATOM 2304 N N . ASN B 1 112 ? 2.566 4.516 2.848 1 98.31 112 ASN B N 1
ATOM 2305 C CA . ASN B 1 112 ? 3.828 4.332 2.141 1 98.31 112 ASN B CA 1
ATOM 2306 C C . ASN B 1 112 ? 4.793 5.484 2.41 1 98.31 112 ASN B C 1
ATOM 2308 O O . ASN B 1 112 ? 4.395 6.648 2.402 1 98.31 112 ASN B O 1
ATOM 2312 N N . PHE B 1 113 ? 5.992 5.105 2.646 1 98.56 113 PHE B N 1
ATOM 2313 C CA . PHE B 1 113 ? 7.07 6.07 2.463 1 98.56 113 PHE B CA 1
ATOM 2314 C C . PHE B 1 113 ? 7.598 6.027 1.034 1 98.56 113 PHE B C 1
ATOM 2316 O O . PHE B 1 113 ? 8.109 5 0.588 1 98.56 113 PHE B O 1
ATOM 2323 N N . VAL B 1 114 ? 7.469 7.117 0.381 1 98.19 114 VAL B N 1
ATOM 2324 C CA . VAL B 1 114 ? 7.879 7.25 -1.014 1 98.19 114 VAL B CA 1
ATOM 2325 C C . VAL B 1 114 ? 9.156 8.086 -1.103 1 98.19 114 VAL B C 1
ATOM 2327 O O . VAL B 1 114 ? 9.117 9.305 -0.938 1 98.19 114 VAL B O 1
ATOM 2330 N N . PHE B 1 115 ? 10.258 7.465 -1.462 1 97.44 115 PHE B N 1
ATOM 2331 C CA . PHE B 1 115 ? 11.523 8.18 -1.49 1 97.44 115 PHE B CA 1
ATOM 2332 C C . PHE B 1 115 ? 11.758 8.82 -2.854 1 97.44 115 PHE B C 1
ATOM 2334 O O . PHE B 1 115 ? 11.719 8.141 -3.881 1 97.44 115 PHE B O 1
ATOM 2341 N N . THR B 1 116 ? 12.047 10.141 -2.84 1 97 116 THR B N 1
ATOM 2342 C CA . THR B 1 116 ? 12.156 10.898 -4.082 1 97 116 THR B CA 1
ATOM 2343 C C . THR B 1 116 ? 13.555 11.477 -4.25 1 97 116 THR B C 1
ATOM 2345 O O . THR B 1 116 ? 13.852 12.109 -5.262 1 97 116 THR B O 1
ATOM 2348 N N . ASP B 1 117 ? 14.383 11.305 -3.33 1 95.94 117 ASP B N 1
ATOM 2349 C CA . ASP B 1 117 ? 15.773 11.766 -3.361 1 95.94 117 ASP B CA 1
ATOM 2350 C C . ASP B 1 117 ? 16.688 10.805 -2.609 1 95.94 117 ASP B C 1
ATOM 2352 O O . ASP B 1 117 ? 16.219 9.953 -1.854 1 95.94 117 ASP B O 1
ATOM 2356 N N . GLY B 1 118 ? 18.047 10.961 -2.951 1 92.88 118 GLY B N 1
ATOM 2357 C CA . GLY B 1 118 ? 19.031 10.148 -2.24 1 92.88 118 GLY B CA 1
ATOM 2358 C C . GLY B 1 118 ? 19.203 8.766 -2.834 1 92.88 118 GLY B C 1
ATOM 2359 O O . GLY B 1 118 ? 18.75 8.5 -3.951 1 92.88 118 GLY B O 1
ATOM 2360 N N . PRO B 1 119 ? 19.797 7.891 -2.066 1 92.5 119 PRO B N 1
ATOM 2361 C CA . PRO B 1 119 ? 20.203 6.594 -2.615 1 92.5 119 PRO B CA 1
ATOM 2362 C C . PRO B 1 119 ? 19 5.68 -2.902 1 92.5 119 PRO B C 1
ATOM 2364 O O . PRO B 1 119 ? 19.125 4.727 -3.678 1 92.5 119 PRO B O 1
ATOM 2367 N N . PHE B 1 120 ? 17.844 6.031 -2.357 1 94.69 120 PHE B N 1
ATOM 2368 C CA . PHE B 1 120 ? 16.719 5.113 -2.518 1 94.69 120 PHE B CA 1
ATOM 2369 C C . PHE B 1 120 ? 15.602 5.758 -3.336 1 94.69 120 PHE B C 1
ATOM 2371 O O . PHE B 1 120 ? 14.453 5.324 -3.271 1 94.69 120 PHE B O 1
ATOM 2378 N N . GLN B 1 121 ? 16 6.754 -4.023 1 95.06 121 GLN B N 1
ATOM 2379 C CA . GLN B 1 121 ? 15.031 7.43 -4.883 1 95.06 121 GLN B CA 1
ATOM 2380 C C . GLN B 1 121 ? 14.328 6.438 -5.805 1 95.06 121 GLN B C 1
ATOM 2382 O O . GLN B 1 121 ? 14.961 5.562 -6.391 1 95.06 121 GLN B O 1
ATOM 2387 N N . GLY B 1 122 ? 12.977 6.609 -5.848 1 92.5 122 GLY B N 1
ATOM 2388 C CA . GLY B 1 122 ? 12.18 5.75 -6.715 1 92.5 122 GLY B CA 1
ATOM 2389 C C . GLY B 1 122 ? 11.648 4.52 -6.004 1 92.5 122 GLY B C 1
ATOM 2390 O O . GLY B 1 122 ? 10.836 3.777 -6.562 1 92.5 122 GLY B O 1
ATOM 2391 N N . SER B 1 123 ? 12.031 4.301 -4.758 1 95.75 123 SER B N 1
ATOM 2392 C CA . SER B 1 123 ? 11.594 3.154 -3.965 1 95.75 123 SER B CA 1
ATOM 2393 C C . SER B 1 123 ? 10.562 3.561 -2.924 1 95.75 123 SER B C 1
ATOM 2395 O O . SER B 1 123 ? 10.43 4.742 -2.594 1 95.75 123 SER B O 1
ATOM 2397 N N . THR B 1 124 ? 9.797 2.559 -2.504 1 96.88 124 THR B N 1
ATOM 2398 C CA . THR B 1 124 ? 8.812 2.795 -1.456 1 96.88 124 THR B CA 1
ATOM 2399 C C . THR B 1 124 ? 8.945 1.756 -0.345 1 96.88 124 THR B C 1
ATOM 2401 O O . THR B 1 124 ? 9.422 0.646 -0.581 1 96.88 124 THR B O 1
ATOM 2404 N N . LEU B 1 125 ? 8.555 2.152 0.828 1 97.81 125 LEU B N 1
ATOM 2405 C CA . LEU B 1 125 ? 8.32 1.245 1.946 1 97.81 125 LEU B CA 1
ATOM 2406 C C . LEU B 1 125 ? 6.879 1.348 2.434 1 97.81 125 LEU B C 1
ATOM 2408 O O . LEU B 1 125 ? 6.34 2.449 2.562 1 97.81 125 LEU B O 1
ATOM 2412 N N . SER B 1 126 ? 6.27 0.214 2.693 1 97.56 126 SER B N 1
ATOM 2413 C CA . SER B 1 126 ? 4.91 0.174 3.217 1 97.56 126 SER B CA 1
ATOM 2414 C C . SER B 1 126 ? 4.898 -0.128 4.711 1 97.56 126 SER B C 1
ATOM 2416 O O . SER B 1 126 ? 5.559 -1.065 5.164 1 97.56 126 SER B O 1
ATOM 2418 N N . ILE B 1 127 ? 4.117 0.661 5.426 1 96.44 127 ILE B N 1
ATOM 2419 C CA . ILE B 1 127 ? 4.051 0.424 6.863 1 96.44 127 ILE B CA 1
ATOM 2420 C C . ILE B 1 127 ? 2.594 0.263 7.293 1 96.44 127 ILE B C 1
ATOM 2422 O O . ILE B 1 127 ? 1.688 0.812 6.66 1 96.44 127 ILE B O 1
ATOM 2426 N N . PHE B 1 128 ? 2.393 -0.466 8.305 1 96.25 128 PHE B N 1
ATOM 2427 C CA . PHE B 1 128 ? 1.102 -0.773 8.906 1 96.25 128 PHE B CA 1
ATOM 2428 C C . PHE B 1 128 ? 1.226 -0.884 10.422 1 96.25 128 PHE B C 1
ATOM 2430 O O . PHE B 1 128 ? 2.176 -1.484 10.93 1 96.25 128 PHE B O 1
ATOM 2437 N N . GLY B 1 129 ? 0.267 -0.211 11.133 1 94.94 129 GLY B N 1
ATOM 2438 C CA . GLY B 1 129 ? 0.31 -0.404 12.57 1 94.94 129 GLY B CA 1
ATOM 2439 C C . GLY B 1 129 ? -0.479 0.641 13.336 1 94.94 129 GLY B C 1
ATOM 2440 O O . GLY B 1 129 ? -1.126 1.502 12.734 1 94.94 129 GLY B O 1
ATOM 2441 N N . ARG B 1 130 ? -0.439 0.471 14.641 1 96.06 130 ARG B N 1
ATOM 2442 C CA . ARG B 1 130 ? -1.147 1.342 15.57 1 96.06 130 ARG B CA 1
ATOM 2443 C C . ARG B 1 130 ? -0.258 2.494 16.031 1 96.06 130 ARG B C 1
ATOM 2445 O O . ARG B 1 130 ? 0.918 2.291 16.344 1 96.06 130 ARG B O 1
ATOM 2452 N N . ASN B 1 131 ? -0.784 3.656 15.945 1 95.94 131 ASN B N 1
ATOM 2453 C CA . ASN B 1 131 ? -0.128 4.848 16.469 1 95.94 131 ASN B CA 1
ATOM 2454 C C . ASN B 1 131 ? -0.9 5.438 17.656 1 95.94 131 ASN B C 1
ATOM 2456 O O . ASN B 1 131 ? -1.869 6.176 17.453 1 95.94 131 ASN B O 1
ATOM 2460 N N . LEU B 1 132 ? -0.496 5.094 18.828 1 95.62 132 LEU B N 1
ATOM 2461 C CA . LEU B 1 132 ? -1.05 5.715 20.031 1 95.62 132 LEU B CA 1
ATOM 2462 C C . LEU B 1 132 ? -0.41 7.078 20.281 1 95.62 132 LEU B C 1
ATOM 2464 O O . LEU B 1 132 ? 0.708 7.156 20.797 1 95.62 132 LEU B O 1
ATOM 2468 N N . VAL B 1 133 ? -1.091 8.148 20.078 1 91.94 133 VAL B N 1
ATOM 2469 C CA . VAL B 1 133 ? -0.569 9.5 19.969 1 91.94 133 VAL B CA 1
ATOM 2470 C C . VAL B 1 133 ? 0.113 9.906 21.266 1 91.94 133 VAL B C 1
ATOM 2472 O O . VAL B 1 133 ? 1.104 10.641 21.266 1 91.94 133 VAL B O 1
ATOM 2475 N N . THR B 1 134 ? -0.313 9.445 22.375 1 91.56 134 THR B N 1
ATOM 2476 C CA . THR B 1 134 ? 0.185 9.891 23.672 1 91.56 134 THR B CA 1
ATOM 2477 C C . THR B 1 134 ? 1.392 9.055 24.094 1 91.56 134 THR B C 1
ATOM 2479 O O . THR B 1 134 ? 2.082 9.398 25.062 1 91.56 134 THR B O 1
ATOM 2482 N N . ALA B 1 135 ? 1.628 7.965 23.469 1 94.25 135 ALA B N 1
ATOM 2483 C CA . ALA B 1 135 ? 2.768 7.129 23.828 1 94.25 135 ALA B CA 1
ATOM 2484 C C . ALA B 1 135 ? 4.082 7.777 23.406 1 94.25 135 ALA B C 1
ATOM 2486 O O . ALA B 1 135 ? 4.152 8.445 22.375 1 94.25 135 ALA B O 1
ATOM 2487 N N . LYS B 1 136 ? 5.07 7.539 24.203 1 94.81 136 LYS B N 1
ATOM 2488 C CA . LYS B 1 136 ? 6.391 8.07 23.906 1 94.81 136 LYS B CA 1
ATOM 2489 C C . LYS B 1 136 ? 6.93 7.48 22.594 1 94.81 136 LYS B C 1
ATOM 2491 O O . LYS B 1 136 ? 7.461 8.203 21.75 1 94.81 136 LYS B O 1
ATOM 2496 N N . TYR B 1 137 ? 6.895 6.184 22.531 1 97.12 137 TYR B N 1
ATOM 2497 C CA . TYR B 1 137 ? 7.328 5.445 21.344 1 97.12 137 TYR B CA 1
ATOM 2498 C C . TYR B 1 137 ? 6.203 4.574 20.797 1 97.12 137 TYR B C 1
ATOM 2500 O O . TYR B 1 137 ? 5.441 3.982 21.562 1 97.12 137 TYR B O 1
ATOM 2508 N N . ARG B 1 138 ? 6.102 4.539 19.531 1 97.31 138 ARG B N 1
ATOM 2509 C CA . ARG B 1 138 ? 5.168 3.67 18.812 1 97.31 138 ARG B CA 1
ATOM 2510 C C . ARG B 1 138 ? 5.895 2.822 17.781 1 97.31 138 ARG B C 1
ATOM 2512 O O . ARG B 1 138 ? 6.762 3.322 17.062 1 97.31 138 ARG B O 1
ATOM 2519 N N . GLU B 1 139 ? 5.559 1.601 17.75 1 96.25 139 GLU B N 1
ATOM 2520 C CA . GLU B 1 139 ? 6.172 0.664 16.828 1 96.25 139 GLU B CA 1
ATOM 2521 C C . GLU B 1 139 ? 5.207 0.284 15.703 1 96.25 139 GLU B C 1
ATOM 2523 O O . GLU B 1 139 ? 4.012 0.112 15.938 1 96.25 139 GLU B O 1
ATOM 2528 N N . PHE B 1 140 ? 5.801 0.222 14.484 1 95.19 140 PHE B N 1
ATOM 2529 C CA . PHE B 1 140 ? 5.023 -0.235 13.336 1 95.19 140 PHE B CA 1
ATOM 2530 C C . PHE B 1 140 ? 5.789 -1.293 12.555 1 95.19 140 PHE B C 1
ATOM 2532 O O . PHE B 1 140 ? 7.016 -1.375 12.648 1 95.19 140 PHE B O 1
ATOM 2539 N N . SER B 1 141 ? 5.02 -2.066 11.797 1 97.19 141 SER B N 1
ATOM 2540 C CA . SER B 1 141 ? 5.613 -3.074 10.93 1 97.19 141 SER B CA 1
ATOM 2541 C C . SER B 1 141 ? 5.926 -2.498 9.547 1 97.19 141 SER B C 1
ATOM 2543 O O . SER B 1 141 ? 5.133 -1.732 9 1 97.19 141 SER B O 1
ATOM 2545 N N . ILE B 1 142 ? 7.027 -2.793 9.016 1 97.56 142 ILE B N 1
ATOM 2546 C CA . ILE B 1 142 ? 7.309 -2.686 7.59 1 97.56 142 ILE B CA 1
ATOM 2547 C C . ILE B 1 142 ? 6.883 -3.969 6.879 1 97.56 142 ILE B C 1
ATOM 2549 O O . ILE B 1 142 ? 7.453 -5.035 7.117 1 97.56 142 ILE B O 1
ATOM 2553 N N . ILE B 1 143 ? 5.965 -3.85 5.945 1 95.31 143 ILE B N 1
ATOM 2554 C CA . ILE B 1 143 ? 5.328 -5.062 5.434 1 95.31 143 ILE B CA 1
ATOM 2555 C C . ILE B 1 143 ? 5.738 -5.285 3.98 1 95.31 143 ILE B C 1
ATOM 2557 O O . ILE B 1 143 ? 5.312 -6.258 3.354 1 95.31 143 ILE B O 1
ATOM 2561 N N . GLY B 1 144 ? 6.516 -4.422 3.457 1 94.44 144 GLY B N 1
ATOM 2562 C CA . GLY B 1 144 ? 7.016 -4.562 2.1 1 94.44 144 GLY B CA 1
ATOM 2563 C C . GLY B 1 144 ? 7.477 -3.252 1.492 1 94.44 144 GLY B C 1
ATOM 2564 O O . GLY B 1 144 ? 7.672 -2.266 2.207 1 94.44 144 GLY B O 1
ATOM 2565 N N . GLY B 1 145 ? 7.68 -3.348 0.122 1 95.19 145 GLY B N 1
ATOM 2566 C CA . GLY B 1 145 ? 8.117 -2.188 -0.635 1 95.19 145 GLY B CA 1
ATOM 2567 C C . GLY B 1 145 ? 8.375 -2.49 -2.1 1 95.19 145 GLY B C 1
ATOM 2568 O O . GLY B 1 145 ? 8.031 -3.572 -2.582 1 95.19 145 GLY B O 1
ATOM 2569 N N . SER B 1 146 ? 8.852 -1.47 -2.73 1 94.38 146 SER B N 1
ATOM 2570 C CA . SER B 1 146 ? 9.188 -1.579 -4.148 1 94.38 146 SER B CA 1
ATOM 2571 C C . SER B 1 146 ? 10.602 -1.087 -4.418 1 94.38 146 SER B C 1
ATOM 2573 O O . SER B 1 146 ? 11.234 -0.487 -3.549 1 94.38 146 SER B O 1
ATOM 2575 N N . GLY B 1 147 ? 11.062 -1.354 -5.641 1 92.75 147 GLY B N 1
ATOM 2576 C CA . GLY B 1 147 ? 12.398 -0.905 -6.004 1 92.75 147 GLY B CA 1
ATOM 2577 C C . GLY B 1 147 ? 13.492 -1.55 -5.172 1 92.75 147 GLY B C 1
ATOM 2578 O O . GLY B 1 147 ? 13.555 -2.775 -5.062 1 92.75 147 GLY B O 1
ATOM 2579 N N . CYS B 1 148 ? 14.281 -0.713 -4.441 1 93.25 148 CYS B N 1
ATOM 2580 C CA . CYS B 1 148 ? 15.375 -1.209 -3.615 1 93.25 148 CYS B CA 1
ATOM 2581 C C . CYS B 1 148 ? 14.844 -1.956 -2.398 1 93.25 148 CYS B C 1
ATOM 2583 O O . CYS B 1 148 ? 15.594 -2.664 -1.724 1 93.25 148 CYS B O 1
ATOM 2585 N N . PHE B 1 149 ? 13.594 -1.826 -2.221 1 95.75 149 PHE B N 1
ATOM 2586 C CA . PHE B 1 149 ? 13.047 -2.371 -0.983 1 95.75 149 PHE B CA 1
ATOM 2587 C C . PHE B 1 149 ? 12.102 -3.535 -1.271 1 95.75 149 PHE B C 1
ATOM 2589 O O . PHE B 1 149 ? 11.234 -3.854 -0.457 1 95.75 149 PHE B O 1
ATOM 2596 N N . ARG B 1 150 ? 12.227 -4.168 -2.416 1 94.94 150 ARG B N 1
ATOM 2597 C CA . ARG B 1 150 ? 11.492 -5.398 -2.68 1 94.94 150 ARG B CA 1
ATOM 2598 C C . ARG B 1 150 ? 11.688 -6.406 -1.553 1 94.94 150 ARG B C 1
ATOM 2600 O O . ARG B 1 150 ? 12.82 -6.645 -1.114 1 94.94 150 ARG B O 1
ATOM 2607 N N . MET B 1 151 ? 10.539 -6.98 -1.042 1 94.88 151 MET B N 1
ATOM 2608 C CA . MET B 1 151 ? 10.516 -8.055 -0.051 1 94.88 151 MET B CA 1
ATOM 2609 C C . MET B 1 151 ? 11.055 -7.562 1.29 1 94.88 151 MET B C 1
ATOM 2611 O O . MET B 1 151 ? 11.383 -8.367 2.164 1 94.88 151 MET B O 1
ATOM 2615 N N . ALA B 1 152 ? 11.172 -6.254 1.441 1 96.44 152 ALA B N 1
ATOM 2616 C CA . ALA B 1 152 ? 11.688 -5.719 2.699 1 96.44 152 ALA B CA 1
ATOM 2617 C C . ALA B 1 152 ? 10.75 -6.047 3.859 1 96.44 152 ALA B C 1
ATOM 2619 O O . ALA B 1 152 ? 9.531 -6.012 3.705 1 96.44 152 ALA B O 1
ATOM 2620 N N . GLN B 1 153 ? 11.375 -6.32 5.008 1 96.62 153 GLN B N 1
ATOM 2621 C CA . GLN B 1 153 ? 10.672 -6.543 6.266 1 96.62 153 GLN B CA 1
ATOM 2622 C C . GLN B 1 153 ? 11.453 -5.969 7.445 1 96.62 153 GLN B C 1
ATOM 2624 O O . GLN B 1 153 ? 12.68 -6.082 7.496 1 96.62 153 GLN B O 1
ATOM 2629 N N . GLY B 1 154 ? 10.711 -5.344 8.336 1 97.81 154 GLY B N 1
ATOM 2630 C CA . GLY B 1 154 ? 11.344 -4.762 9.508 1 97.81 154 GLY B CA 1
ATOM 2631 C C . GLY B 1 154 ? 10.375 -3.975 10.375 1 97.81 154 GLY B C 1
ATOM 2632 O O . GLY B 1 154 ? 9.188 -4.305 10.445 1 97.81 154 GLY B O 1
ATOM 2633 N N . LEU B 1 155 ? 10.984 -3.09 11.102 1 97.56 155 LEU B N 1
ATOM 2634 C CA . LEU B 1 155 ? 10.227 -2.326 12.086 1 97.56 155 LEU B CA 1
ATOM 2635 C C . LEU B 1 155 ? 10.562 -0.839 11.992 1 97.56 155 LEU B C 1
ATOM 2637 O O . LEU B 1 155 ? 11.688 -0.47 11.648 1 97.56 155 LEU B O 1
ATOM 2641 N N . GLY B 1 156 ? 9.578 -0.104 12.25 1 97.31 156 GLY B N 1
ATOM 2642 C CA . GLY B 1 156 ? 9.734 1.325 12.469 1 97.31 156 GLY B CA 1
ATOM 2643 C C . GLY B 1 156 ? 9.297 1.771 13.844 1 97.31 156 GLY B C 1
ATOM 2644 O O . GLY B 1 156 ? 8.375 1.191 14.43 1 97.31 156 GLY B O 1
ATOM 2645 N N . THR B 1 157 ? 9.922 2.793 14.266 1 97.62 157 THR B N 1
ATOM 2646 C CA . THR B 1 157 ? 9.523 3.453 15.508 1 97.62 157 THR B CA 1
ATOM 2647 C C . THR B 1 157 ? 9.297 4.945 15.273 1 97.62 157 THR B C 1
ATOM 2649 O O . THR B 1 157 ? 10.062 5.59 14.555 1 97.62 157 THR B O 1
ATOM 2652 N N . ALA B 1 158 ? 8.273 5.418 15.875 1 97.62 158 ALA B N 1
ATOM 2653 C CA . ALA B 1 158 ? 7.953 6.844 15.805 1 97.62 158 ALA B CA 1
ATOM 2654 C C . ALA B 1 158 ? 7.918 7.465 17.203 1 97.62 158 ALA B C 1
ATOM 2656 O O . ALA B 1 158 ? 7.516 6.816 18.172 1 97.62 158 ALA B O 1
ATOM 2657 N N . SER B 1 159 ? 8.328 8.688 17.266 1 97.56 159 SER B N 1
ATOM 2658 C CA . SER B 1 159 ? 8.117 9.539 18.438 1 97.56 159 SER B CA 1
ATOM 2659 C C . SER B 1 159 ? 7.648 10.93 18.031 1 97.56 159 SER B C 1
ATOM 2661 O O . SER B 1 159 ? 8 11.422 16.953 1 97.56 159 SER B O 1
ATOM 2663 N N . THR B 1 160 ? 6.852 11.5 18.906 1 96.38 160 THR B N 1
ATOM 2664 C CA . THR B 1 160 ? 6.414 12.859 18.625 1 96.38 160 THR B CA 1
ATOM 2665 C C . THR B 1 160 ? 7.535 13.859 18.922 1 96.38 160 THR B C 1
ATOM 2667 O O . THR B 1 160 ? 7.977 13.992 20.062 1 96.38 160 THR B O 1
ATOM 2670 N N . TYR B 1 161 ? 7.98 14.508 17.938 1 96.44 161 TYR B N 1
ATOM 2671 C CA . TYR B 1 161 ? 9.047 15.492 18.047 1 96.44 161 TYR B CA 1
ATOM 2672 C C . TYR B 1 161 ? 8.484 16.875 18.359 1 96.44 161 TYR B C 1
ATOM 2674 O O . TYR B 1 161 ? 9.109 17.672 19.062 1 96.44 161 TYR B O 1
ATOM 2682 N N . TYR B 1 162 ? 7.414 17.219 17.75 1 94.12 162 TYR B N 1
ATOM 2683 C CA . TYR B 1 162 ? 6.691 18.484 17.906 1 94.12 162 TYR B CA 1
ATOM 2684 C C . TYR B 1 162 ? 5.191 18.266 17.734 1 94.12 162 TYR B C 1
ATOM 2686 O O . TYR B 1 162 ? 4.758 17.469 16.906 1 94.12 162 TYR B O 1
ATOM 2694 N N . ARG B 1 163 ? 4.43 18.938 18.547 1 93.38 163 ARG B N 1
ATOM 2695 C CA . ARG B 1 163 ? 2.977 18.875 18.406 1 93.38 163 ARG B CA 1
ATOM 2696 C C . ARG B 1 163 ? 2.33 20.219 18.734 1 93.38 163 ARG B C 1
ATOM 2698 O O . ARG B 1 163 ? 2.646 20.828 19.766 1 93.38 163 ARG B O 1
ATOM 2705 N N . ASP B 1 164 ? 1.483 20.625 17.844 1 90.19 164 ASP B N 1
ATOM 2706 C CA . ASP B 1 164 ? 0.606 21.781 18 1 90.19 164 ASP B CA 1
ATOM 2707 C C . ASP B 1 164 ? -0.804 21.469 17.5 1 90.19 164 ASP B C 1
ATOM 2709 O O . ASP B 1 164 ? -0.978 20.984 16.391 1 90.19 164 ASP B O 1
ATOM 2713 N N . PRO B 1 165 ? -1.846 21.703 18.312 1 84.5 165 PRO B N 1
ATOM 2714 C CA . PRO B 1 165 ? -3.209 21.344 17.938 1 84.5 165 PRO B CA 1
ATOM 2715 C C . PRO B 1 165 ? -3.664 22.016 16.641 1 84.5 165 PRO B C 1
ATOM 2717 O O . PRO B 1 165 ? -4.559 21.516 15.961 1 84.5 165 PRO B O 1
ATOM 2720 N N . VAL B 1 166 ? -3.1 23.109 16.328 1 84.75 166 VAL B N 1
ATOM 2721 C CA . VAL B 1 166 ? -3.514 23.859 15.141 1 84.75 166 VAL B CA 1
ATOM 2722 C C . VAL B 1 166 ? -2.539 23.609 13.992 1 84.75 166 VAL B C 1
ATOM 2724 O O . VAL B 1 166 ? -2.955 23.391 12.852 1 84.75 166 VAL B O 1
ATOM 2727 N N . MET B 1 167 ? -1.311 23.609 14.234 1 88.12 167 MET B N 1
ATOM 2728 C CA . MET B 1 167 ? -0.277 23.516 13.211 1 88.12 167 MET B CA 1
ATOM 2729 C C . MET B 1 167 ? -0.083 22.078 12.758 1 88.12 167 MET B C 1
ATOM 2731 O O . MET B 1 167 ? 0.324 21.828 11.625 1 88.12 167 MET B O 1
ATOM 2735 N N . GLY B 1 168 ? -0.318 21.141 13.656 1 92.62 168 GLY B N 1
ATOM 2736 C CA . GLY B 1 168 ? -0.06 19.734 13.352 1 92.62 168 GLY B CA 1
ATOM 2737 C C . GLY B 1 168 ? 1.076 19.156 14.164 1 92.62 168 GLY B C 1
ATOM 2738 O O . GLY B 1 168 ? 1.347 19.609 15.281 1 92.62 168 GLY B O 1
ATOM 2739 N N . ASP B 1 169 ? 1.663 18.062 13.672 1 94.75 169 ASP B N 1
ATOM 2740 C CA . ASP B 1 169 ? 2.705 17.391 14.445 1 94.75 169 ASP B CA 1
ATOM 2741 C C . ASP B 1 169 ? 3.846 16.922 13.539 1 94.75 169 ASP B C 1
ATOM 2743 O O . ASP B 1 169 ? 3.678 16.828 12.32 1 94.75 169 ASP B O 1
ATOM 2747 N N . ILE B 1 170 ? 4.977 16.797 14.133 1 96.75 170 ILE B N 1
ATOM 2748 C CA . ILE B 1 170 ? 6.16 16.234 13.5 1 96.75 170 ILE B CA 1
ATOM 2749 C C . ILE B 1 170 ? 6.586 14.977 14.25 1 96.75 170 ILE B C 1
ATOM 2751 O O . ILE B 1 170 ? 6.758 15 15.469 1 96.75 170 ILE B O 1
ATOM 2755 N N . LEU B 1 171 ? 6.703 13.922 13.484 1 97.69 171 LEU B N 1
ATOM 2756 C CA . LEU B 1 171 ? 7.184 12.672 14.055 1 97.69 171 LEU B CA 1
ATOM 2757 C C . LEU B 1 171 ? 8.641 12.422 13.672 1 97.69 171 LEU B C 1
ATOM 2759 O O . LEU B 1 171 ? 9.039 12.688 12.531 1 97.69 171 LEU B O 1
ATOM 2763 N N . GLU B 1 172 ? 9.406 11.977 14.641 1 98.25 172 GLU B N 1
ATOM 2764 C CA . GLU B 1 172 ? 10.727 11.414 14.367 1 98.25 172 GLU B CA 1
ATOM 2765 C C . GLU B 1 172 ? 10.648 9.914 14.094 1 98.25 172 GLU B C 1
ATOM 2767 O O . GLU B 1 172 ? 10.18 9.148 14.938 1 98.25 172 GLU B O 1
ATOM 2772 N N . MET B 1 173 ? 11.125 9.57 12.961 1 98.38 173 MET B N 1
ATOM 2773 C CA . MET B 1 173 ? 11.008 8.188 12.5 1 98.38 173 MET B CA 1
ATOM 2774 C C . MET B 1 173 ? 12.367 7.5 12.492 1 98.38 173 MET B C 1
ATOM 2776 O O . MET B 1 173 ? 13.344 8.055 11.992 1 98.38 173 MET B O 1
ATOM 2780 N N . SER B 1 174 ? 12.391 6.281 13.016 1 98.56 174 SER B N 1
ATOM 2781 C CA . SER B 1 174 ? 13.539 5.383 12.922 1 98.56 174 SER B CA 1
ATOM 2782 C C . SER B 1 174 ? 13.125 4.02 12.383 1 98.56 174 SER B C 1
ATOM 2784 O O . SER B 1 174 ? 12.352 3.301 13.016 1 98.56 174 SER B O 1
ATOM 2786 N N . LEU B 1 175 ? 13.664 3.727 11.234 1 98.38 175 LEU B N 1
ATOM 2787 C CA . LEU B 1 175 ? 13.359 2.439 10.617 1 98.38 175 LEU B CA 1
ATOM 2788 C C . LEU B 1 175 ? 14.555 1.5 10.695 1 98.38 175 LEU B C 1
ATOM 2790 O O . LEU B 1 175 ? 15.695 1.931 10.523 1 98.38 175 LEU B O 1
ATOM 2794 N N . ALA B 1 176 ? 14.297 0.272 10.977 1 98.56 176 ALA B N 1
ATOM 2795 C CA . ALA B 1 176 ? 15.258 -0.827 10.93 1 98.56 176 ALA B CA 1
ATOM 2796 C C . ALA B 1 176 ? 14.672 -2.033 10.195 1 98.56 176 ALA B C 1
ATOM 2798 O O . ALA B 1 176 ? 13.664 -2.6 10.633 1 98.56 176 ALA B O 1
ATOM 2799 N N . PHE B 1 177 ? 15.367 -2.371 9.078 1 97.56 177 PHE B N 1
ATOM 2800 C CA . PHE B 1 177 ? 14.773 -3.426 8.266 1 97.56 177 PHE B CA 1
ATOM 2801 C C . PHE B 1 177 ? 15.836 -4.129 7.43 1 97.56 177 PHE B C 1
ATOM 2803 O O . PHE B 1 177 ? 16.984 -3.674 7.355 1 97.56 177 PHE B O 1
ATOM 2810 N N . TYR B 1 178 ? 15.445 -5.277 6.941 1 96.81 178 TYR B N 1
ATOM 2811 C CA . TYR B 1 178 ? 16.266 -6 5.984 1 96.81 178 TYR B CA 1
ATOM 2812 C C . TYR B 1 178 ? 15.797 -5.754 4.555 1 96.81 178 TYR B C 1
ATOM 2814 O O . TYR B 1 178 ? 14.594 -5.836 4.273 1 96.81 178 TYR B O 1
ATOM 2822 N N . ARG B 1 179 ? 16.688 -5.422 3.752 1 95.44 179 ARG B N 1
ATOM 2823 C CA . ARG B 1 179 ? 16.484 -5.453 2.307 1 95.44 179 ARG B CA 1
ATOM 2824 C C . ARG B 1 179 ? 17.391 -6.492 1.65 1 95.44 179 ARG B C 1
ATOM 2826 O O . ARG B 1 179 ? 18.297 -7.039 2.293 1 95.44 179 ARG B O 1
ATOM 2833 N N . TYR B 1 180 ? 17.156 -6.699 0.301 1 94 180 TYR B N 1
ATOM 2834 C CA . TYR B 1 180 ? 17.828 -7.828 -0.33 1 94 180 TYR B CA 1
ATOM 2835 C C . TYR B 1 180 ? 18.484 -7.406 -1.639 1 94 180 TYR B C 1
ATOM 2837 O O . TYR B 1 180 ? 17.906 -6.645 -2.416 1 94 180 TYR B O 1
ATOM 2845 N N . THR B 1 181 ? 19.656 -7.797 -1.749 1 90 181 THR B N 1
ATOM 2846 C CA . THR B 1 181 ? 20.391 -7.555 -2.988 1 90 181 THR B CA 1
ATOM 2847 C C . THR B 1 181 ? 20.797 -8.875 -3.645 1 90 181 THR B C 1
ATOM 2849 O O . THR B 1 181 ? 21.062 -9.859 -2.955 1 90 181 THR B O 1
ATOM 2852 N N . LEU B 1 182 ? 20.688 -8.922 -4.926 1 87.94 182 LEU B N 1
ATOM 2853 C CA . LEU B 1 182 ? 21.125 -10.102 -5.672 1 87.94 182 LEU B CA 1
ATOM 2854 C C . LEU B 1 182 ? 22.594 -10 -6.039 1 87.94 182 LEU B C 1
ATOM 2856 O O . LEU B 1 182 ? 23.141 -8.898 -6.129 1 87.94 182 LEU B O 1
ATOM 2860 N N . PRO B 1 183 ? 23.219 -11.289 -6.172 1 78.12 183 PRO B N 1
ATOM 2861 C CA . PRO B 1 183 ? 24.609 -11.234 -6.637 1 78.12 183 PRO B CA 1
ATOM 2862 C C . PRO B 1 183 ? 24.766 -10.453 -7.938 1 78.12 183 PRO B C 1
ATOM 2864 O O . PRO B 1 183 ? 24 -10.648 -8.883 1 78.12 183 PRO B O 1
ATOM 2867 N N . GLY B 1 184 ? 25.625 -9.43 -7.977 1 66.06 184 GLY B N 1
ATOM 2868 C CA . GLY B 1 184 ? 25.859 -8.602 -9.148 1 66.06 184 GLY B CA 1
ATOM 2869 C C . GLY B 1 184 ? 25.172 -7.25 -9.078 1 66.06 184 GLY B C 1
ATOM 2870 O O . GLY B 1 184 ? 25.406 -6.387 -9.922 1 66.06 184 GLY B O 1
ATOM 2871 N N . ASP B 1 185 ? 24.125 -7.324 -8.227 1 62.03 185 ASP B N 1
ATOM 2872 C CA . ASP B 1 185 ? 23.547 -6 -8.016 1 62.03 185 ASP B CA 1
ATOM 2873 C C . ASP B 1 185 ? 24.609 -5.016 -7.512 1 62.03 185 ASP B C 1
ATOM 2875 O O . ASP B 1 185 ? 25.359 -5.328 -6.59 1 62.03 185 ASP B O 1
ATOM 2879 N N . HIS B 1 186 ? 25.406 -4.336 -8.242 1 47.38 186 HIS B N 1
ATOM 2880 C CA . HIS B 1 186 ? 26.438 -3.391 -7.809 1 47.38 186 HIS B CA 1
ATOM 2881 C C . HIS B 1 186 ? 25.828 -2.258 -6.988 1 47.38 186 HIS B C 1
ATOM 2883 O O . HIS B 1 186 ? 25.812 -1.106 -7.43 1 47.38 186 HIS B O 1
ATOM 2889 N N . SER B 1 187 ? 25.016 -2.451 -6.094 1 40.56 187 SER B N 1
ATOM 2890 C CA . SER B 1 187 ? 24.703 -1.223 -5.375 1 40.56 187 SER B CA 1
ATOM 2891 C C . SER B 1 187 ? 25.812 -0.852 -4.398 1 40.56 187 SER B C 1
ATOM 2893 O O . SER B 1 187 ? 26 -1.521 -3.379 1 40.56 187 SER B O 1
ATOM 2895 N N . ASN B 1 188 ? 27.094 -0.659 -4.703 1 33.59 188 ASN B N 1
ATOM 2896 C CA . ASN B 1 188 ? 28.047 -0.04 -3.789 1 33.59 188 ASN B CA 1
ATOM 2897 C C . ASN B 1 188 ? 27.516 1.271 -3.223 1 33.59 188 ASN B C 1
ATOM 2899 O O . ASN B 1 188 ? 26.891 2.059 -3.941 1 33.59 188 ASN B O 1
#

Foldseek 3Di:
DPPPDFPWLPPVDPVVVVVCVVQQVQWDKDKDKDKWKWDQWVPDVVGQKDWDWADPCLVVQVQASAGTKMWGWTFIFRDDCVVPPPGDTFWTKGDMWHRHDDPANKIWDWIKTAGCDDLNHPKIWTWTDMDRPPDQKDKIWTCFMGIQTGVKTWMKMWGWPDQDPNTGTMIIMMTIIITIDHVVRPSD/DPPPDFLQCPPPDPVSVVVCVVQQVQWDKDKDKDKWKWDQWVPDVNGQKDWDWADPCQVVQVQQSAGTKMWGWTFIFRDDCVVPPPGDTQWTKGDMWHRHDDPFNKIWDWIKTAGCDDLNHPKIWTWTDMDGPPDQKDKIWTCFMDGQTGVKTWMKMWGWPDQDPNGGTMIIMMTIIITIDHVVRPPD

pLDDT: mean 90.4, std 15.61, range [16.41, 98.81]

Sequence (376 aa):
MASLGHGLPDDQSPQAVESWLLHFPHAKPQFTKLHFFLNNILNKDPPASTPVAKANTTDSNPDTSFGLVRVIDAPLTEQSLTDQPGAKVIGYCQGMYTFAAQEERATLMTLNFVFTDGPFQGSTLSIFGRNLVTAKYREFSIIGGSGCFRMAQGLGTASTYYRDPVMGDILEMSLAFYRYTLPGDHSNMASLGHGLPDDQSPQAVESWLLHFPHAKPQFTKLHFFLNNILNKDPPASTPVAKANTTDSNPDTSFGLVRVIDAPLTEQSLTDQPGAKVIGYCQGMYTFAAQEERATLMTLNFVFTDGPFQGSTLSIFGRNLVTAKYREFSIIGGSGCFRMAQGLGTASTYYRDPVMGDILEMSLAFYRYTLPGDHSN

Nearest PDB structures (foldseek):
  8th2-assembly1_F  TM=8.874E-01  e=1.097E-12  Pisum sativum
  8th2-assembly1_C  TM=8.673E-01  e=2.195E-13  Pisum sativum
  8th2-assembly1_D  TM=8.541E-01  e=3.754E-13  Pisum sativum
  8th2-assembly1_A  TM=8.891E-01  e=1.685E-12  Pisum sativum
  8th2-assembly1_E  TM=8.575E-01  e=1.360E-12  Pisum sativum

Organism: NCBI:txid529605

Secondary structure (DSSP, 8-state):
-----SS-TT---HHHHHHHHHTGGG-EEEEEEEEEEEEEE-SSSS-SEEEEE--TTGGG-TTT-TT-EEEEEEEEESS-TTTSTT--EEEEEEEEEEE--SSS-EEEEEEEEEE-SGGGTT-EEEEEEEEETTSS-EEEEEEEEEGGGTT-EEEEEEEEEEEETTTEEEEEEEEEEEEEE-TT----/-----SS-----SHHHHHHHHHTGGG-EEEEEEEEEEEEEE-SSSS-SEEEEE--TTGGG-TTT-TT-EEEEEEEEESS-TTTSTT--EEEEEEEEEEE--SSS-EEEEEEEEEE-SGGGTT-EEEEEEEEETTSS-EEEEEEEEEGGGTT-EEEEEEEEEEEETTTEEEEEEEEEEEEEE-TT----

Radius of gyration: 21.2 Å; Cα contacts (8 Å, |Δi|>4): 1011; chains: 2; bounding box: 52×60×52 Å